Protein AF-0000000074475072 (afdb_homodimer)

Organism: NCBI:txid1188229

Nearest PDB structures (foldseek):
  1nqj-assembly1_A  TM=7.176E-01  e=6.481E-05  Hathewaya histolytica
  2o8o-assembly2_B  TM=7.364E-01  e=5.997E-04  Hathewaya histolytica
  1qxp-assembly1_A  TM=6.041E-01  e=1.186E-02  Rattus norvegicus
  5azy-assembly3_A  TM=5.506E-01  e=3.511E-02  Rattus norvegicus
  8jnr-assembly1_E  TM=4.768E-01  e=1.484E+00  Homo sapiens

Foldseek 3Di:
DPPPPPPPPPPPPPPPPAADEAEDEEPDAKDKDKDWAFAADQPPPAAGWHPAFNYKYFYAAKYQKKKKFKDFPDWKWKWKDWPVGIDIFGDDDPGTTMDMGIDGGGMMGIHIHDNDHPHITMMMMMMHRDD/DDPPPPPPPPPPPPPPPAADEAEDEEPDAKDKDKDWAFAADQPPPAAGWHPAFNYKYFYAAKYQKKKKFKDFPDWKWKWKDWPVGIDIFGDDDPGTTMDMGIDGGGMMGIHIHDNDHPHITMMMMMMHRDD

Secondary structure (DSSP, 8-state):
--------------------EEEE-TTPPPEEEEEE---SEE-SSS-EE-SS-SEEEEE-S-EEEEEEEEE-SS--EEEEEETTEEEEE--BTTBPPEEEEEE-SEEEEEEEEBSSTT---EEEEEEES--/--------------------EEEE-TTPPPEEEEEE---SEE-SSS-EE-SS-SEEEEE-S-EEEEEEEEE-SS--EEEEEETTEEEEE--BTTBPPEEEEEE-SEEEEEEEEBSSTT---EEEEEEES--

Solvent-accessible surface area (backbone atoms only — not comparable to full-atom values): 14231 Å² total; per-residue (Å²): 136,83,79,78,77,78,77,75,75,76,72,74,73,77,74,77,86,65,56,70,68,47,76,45,44,72,86,52,75,70,44,82,46,70,51,66,26,10,25,79,41,73,64,81,84,45,33,10,20,47,95,59,54,68,35,31,37,35,31,75,38,61,25,84,48,37,31,42,38,44,46,51,96,54,81,47,25,39,35,40,42,40,78,40,34,42,37,30,21,32,48,47,94,90,41,62,12,53,53,42,20,64,40,71,51,42,60,30,41,33,33,37,8,12,85,43,71,78,40,60,52,58,37,40,38,40,40,33,63,71,132,135,81,81,74,76,78,76,76,75,75,74,73,73,76,74,78,88,65,54,69,69,47,75,43,44,72,86,54,76,70,43,81,45,72,52,66,27,10,24,79,40,73,63,83,83,46,33,10,21,47,95,58,54,68,34,30,40,36,30,76,38,60,25,82,48,37,30,41,38,45,45,51,97,55,79,47,26,37,36,40,42,39,81,41,34,43,36,28,20,32,49,46,94,92,41,59,12,52,54,42,19,64,41,70,51,41,58,30,41,31,33,37,9,12,83,43,71,79,39,60,50,57,38,41,37,38,40,34,63,72,131

pLDDT: mean 88.77, std 18.72, range [35.22, 98.81]

Sequence (262 aa):
MGKSYYWVALVLALTGCGAPVVAVAPGFTPVMLQGRAGGRVASGLCGYIGRRPNHRLQVSADLDYAKLRVTSPAVVTLWVKGPDGVFCATPIQTRPAQISGYWKAGTYDLFIGSPAPNTLPNYQLLLTTERMGKSYYWVALVLALTGCGAPVVAVAPGFTPVMLQGRAGGRVASGLCGYIGRRPNHRLQVSADLDYAKLRVTSPAVVTLWVKGPDGVFCATPIQTRPAQISGYWKAGTYDLFIGSPAPNTLPNYQLLLTTER

Radius of gyration: 24.2 Å; Cα contacts (8 Å, |Δi|>4): 692; chains: 2; bounding box: 69×102×70 Å

Structure (mmCIF, N/CA/C/O backbone):
data_AF-0000000074475072-model_v1
#
loop_
_entity.id
_entity.type
_entity.pdbx_description
1 polymer Lipoprotein
#
loop_
_atom_site.group_PDB
_atom_site.id
_atom_site.type_symbol
_atom_site.label_atom_id
_atom_site.label_alt_id
_atom_site.label_comp_id
_atom_site.label_asym_id
_atom_site.label_entity_id
_atom_site.label_seq_id
_atom_site.pdbx_PDB_ins_code
_atom_site.Cartn_x
_atom_site.Cartn_y
_atom_site.Cartn_z
_atom_site.occupancy
_atom_site.B_iso_or_equiv
_atom_site.auth_seq_id
_atom_site.auth_comp_id
_atom_site.auth_asym_id
_atom_site.auth_atom_id
_atom_site.pdbx_PDB_model_num
ATOM 1 N N . MET A 1 1 ? 37.156 -55.125 -29.688 1 35.22 1 MET A N 1
ATOM 2 C CA . MET A 1 1 ? 36.781 -53.719 -29.875 1 35.22 1 MET A CA 1
ATOM 3 C C . MET A 1 1 ? 35.781 -53.25 -28.812 1 35.22 1 MET A C 1
ATOM 5 O O . MET A 1 1 ? 34.625 -53.719 -28.812 1 35.22 1 MET A O 1
ATOM 9 N N . GLY A 1 2 ? 36.25 -53.031 -27.562 1 39.66 2 GLY A N 1
ATOM 10 C CA . GLY A 1 2 ? 35.531 -52.688 -26.344 1 39.66 2 GLY A CA 1
ATOM 11 C C . GLY A 1 2 ? 34.781 -51.375 -26.438 1 39.66 2 GLY A C 1
ATOM 12 O O . GLY A 1 2 ? 35.344 -50.344 -26.781 1 39.66 2 GLY A O 1
ATOM 13 N N . LYS A 1 3 ? 33.469 -51.406 -26.812 1 49.56 3 LYS A N 1
ATOM 14 C CA . LYS A 1 3 ? 32.594 -50.25 -26.906 1 49.56 3 LYS A CA 1
ATOM 15 C C . LYS A 1 3 ? 32.625 -49.438 -25.625 1 49.56 3 LYS A C 1
ATOM 17 O O . LYS A 1 3 ? 32.438 -49.969 -24.531 1 49.56 3 LYS A O 1
ATOM 22 N N . SER A 1 4 ? 33.469 -48.344 -25.562 1 48.84 4 SER A N 1
ATOM 23 C CA . SER A 1 4 ? 33.5 -47.344 -24.531 1 48.84 4 SER A CA 1
ATOM 24 C C . SER A 1 4 ? 32.094 -46.719 -24.328 1 48.84 4 SER A C 1
ATOM 26 O O . SER A 1 4 ? 31.531 -46.188 -25.281 1 48.84 4 SER A O 1
ATOM 28 N N . TYR A 1 5 ? 31.297 -47.344 -23.469 1 46.31 5 TYR A N 1
ATOM 29 C CA . TYR A 1 5 ? 30.031 -46.719 -23.062 1 46.31 5 TYR A CA 1
ATOM 30 C C . TYR A 1 5 ? 30.266 -45.312 -22.516 1 46.31 5 TYR A C 1
ATOM 32 O O . TYR A 1 5 ? 31.078 -45.125 -21.625 1 46.31 5 TYR A O 1
ATOM 40 N N . TYR A 1 6 ? 30.156 -44.281 -23.438 1 46.59 6 TYR A N 1
ATOM 41 C CA . TYR A 1 6 ? 30.062 -42.875 -23.016 1 46.59 6 TYR A CA 1
ATOM 42 C C . TYR A 1 6 ? 28.984 -42.719 -21.938 1 46.59 6 TYR A C 1
ATOM 44 O O . TYR A 1 6 ? 27.828 -43.062 -22.156 1 46.59 6 TYR A O 1
ATOM 52 N N . 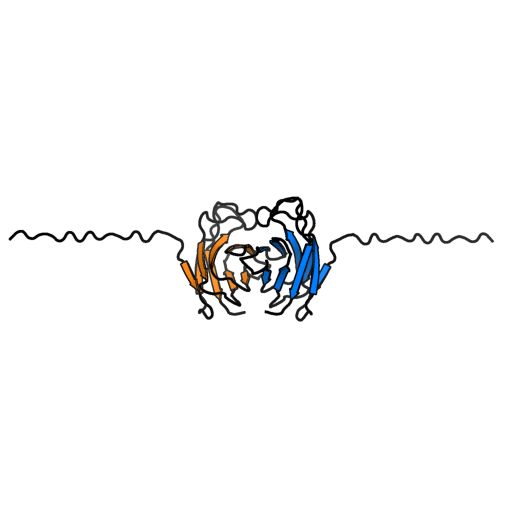TRP A 1 7 ? 29.375 -42.844 -20.641 1 46.78 7 TRP A N 1
ATOM 53 C CA . TRP A 1 7 ? 28.562 -42.469 -19.5 1 46.78 7 TRP A CA 1
ATOM 54 C C . TRP A 1 7 ? 28.078 -41.031 -19.641 1 46.78 7 TRP A C 1
ATOM 56 O O . TRP A 1 7 ? 28.875 -40.094 -19.641 1 46.78 7 TRP A O 1
ATOM 66 N N . VAL A 1 8 ? 27.156 -40.719 -20.547 1 41.97 8 VAL A N 1
ATOM 67 C CA . VAL A 1 8 ? 26.5 -39.406 -20.516 1 41.97 8 VAL A CA 1
ATOM 68 C C . VAL A 1 8 ? 25.906 -39.188 -19.125 1 41.97 8 VAL A C 1
ATOM 70 O O . VAL A 1 8 ? 25.031 -39.938 -18.672 1 41.97 8 VAL A O 1
ATOM 73 N N . ALA A 1 9 ? 26.703 -38.594 -18.141 1 44.19 9 ALA A N 1
ATOM 74 C CA . ALA A 1 9 ? 26.172 -38.094 -16.875 1 44.19 9 ALA A CA 1
ATOM 75 C C . ALA A 1 9 ? 25.062 -37.094 -17.094 1 44.19 9 ALA A C 1
ATOM 77 O O . ALA A 1 9 ? 25.297 -36.031 -17.703 1 44.19 9 ALA A O 1
ATOM 78 N N . LEU A 1 10 ? 23.812 -37.531 -17.297 1 43.12 10 LEU A N 1
ATOM 79 C CA . LEU A 1 10 ? 22.688 -36.625 -17.266 1 43.12 10 LEU A CA 1
ATOM 80 C C . LEU A 1 10 ? 22.734 -35.75 -16.016 1 43.12 10 LEU A C 1
ATOM 82 O O . LEU A 1 10 ? 22.625 -36.25 -14.898 1 43.12 10 LEU A O 1
ATOM 86 N N . VAL A 1 11 ? 23.562 -34.719 -15.992 1 40.78 11 VAL A N 1
ATOM 87 C CA . VAL A 1 11 ? 23.422 -33.781 -14.891 1 40.78 11 VAL A CA 1
ATOM 88 C C . VAL A 1 11 ? 21.969 -33.312 -14.797 1 40.78 11 VAL A C 1
ATOM 90 O O . VAL A 1 11 ? 21.422 -32.75 -15.75 1 40.78 11 VAL A O 1
ATOM 93 N N . LEU A 1 12 ? 21.109 -34.031 -14.102 1 40.94 12 LEU A N 1
ATOM 94 C CA . LEU A 1 12 ? 19.828 -33.438 -13.695 1 40.94 12 LEU A CA 1
ATOM 95 C C . LEU A 1 12 ? 20.047 -32.062 -13.102 1 40.94 12 LEU A C 1
ATOM 97 O O . LEU A 1 12 ? 20.703 -31.922 -12.07 1 40.94 12 LEU A O 1
ATOM 101 N N . ALA A 1 13 ? 20.125 -31.016 -13.93 1 41.66 13 ALA A N 1
ATOM 102 C CA . ALA A 1 13 ? 19.984 -29.656 -13.398 1 41.66 13 ALA A CA 1
ATOM 103 C C . ALA A 1 13 ? 18.797 -29.578 -12.43 1 41.66 13 ALA A C 1
ATOM 105 O O . ALA A 1 13 ? 17.672 -29.938 -12.781 1 41.66 13 ALA A O 1
ATOM 106 N N . LEU A 1 14 ? 18.984 -29.703 -11.148 1 40.06 14 LEU A N 1
ATOM 107 C CA . LEU A 1 14 ? 18.016 -29.297 -10.141 1 40.06 14 LEU A CA 1
ATOM 108 C C . LEU A 1 14 ? 17.391 -27.953 -10.508 1 40.06 14 LEU A C 1
ATOM 110 O O . LEU A 1 14 ? 18.094 -26.969 -10.688 1 40.06 14 LEU A O 1
ATOM 114 N N . THR A 1 15 ? 16.328 -27.875 -11.391 1 44.59 15 THR A N 1
ATOM 115 C CA . THR A 1 15 ? 15.398 -26.75 -11.445 1 44.59 15 THR A CA 1
ATOM 116 C C . THR A 1 15 ? 15.102 -26.234 -10.047 1 44.59 15 THR A C 1
ATOM 118 O O . THR A 1 15 ? 14.664 -26.984 -9.18 1 44.59 15 THR A O 1
ATOM 121 N N . GLY A 1 16 ? 15.984 -25.609 -9.336 1 42.03 16 GLY A N 1
ATOM 122 C CA . GLY A 1 16 ? 15.641 -25.016 -8.047 1 42.03 16 GLY A CA 1
ATOM 123 C C . GLY A 1 16 ? 14.18 -24.625 -7.953 1 42.03 16 GLY A C 1
ATOM 124 O O . GLY A 1 16 ? 13.586 -24.156 -8.93 1 42.03 16 GLY A O 1
ATOM 125 N N . CYS A 1 17 ? 13.242 -25.234 -7.043 1 46.03 17 CYS A N 1
ATOM 126 C CA . CYS A 1 17 ? 11.852 -25.234 -6.602 1 46.03 17 CYS A CA 1
ATOM 127 C C . CYS A 1 17 ? 11.367 -23.828 -6.336 1 46.03 17 CYS A C 1
ATOM 129 O O . CYS A 1 17 ? 11.031 -23.484 -5.199 1 46.03 17 CYS A O 1
ATOM 131 N N . GLY A 1 18 ? 12.016 -22.703 -6.711 1 52.62 18 GLY A N 1
ATOM 132 C CA . GLY A 1 18 ? 11.492 -21.406 -6.301 1 52.62 18 GLY A CA 1
ATOM 133 C C . GLY A 1 18 ? 10.102 -21.141 -6.832 1 52.62 18 GLY A C 1
ATOM 134 O O . GLY A 1 18 ? 9.609 -21.844 -7.711 1 52.62 18 GLY A O 1
ATOM 135 N N . ALA A 1 19 ? 9.211 -20.297 -6.07 1 61.16 19 ALA A N 1
ATOM 136 C CA . ALA A 1 19 ? 7.871 -19.906 -6.492 1 61.16 19 ALA A CA 1
ATOM 137 C C . ALA A 1 19 ? 7.863 -19.469 -7.953 1 61.16 19 ALA A C 1
ATOM 139 O O . ALA A 1 19 ? 8.812 -18.828 -8.422 1 61.16 19 ALA A O 1
ATOM 140 N N . PRO A 1 20 ? 7.012 -20.094 -8.867 1 69.75 20 PRO A N 1
ATOM 141 C CA . PRO A 1 20 ? 6.895 -19.609 -10.242 1 69.75 20 PRO A CA 1
ATOM 142 C C . PRO A 1 20 ? 6.902 -18.078 -10.32 1 69.75 20 PRO A C 1
ATOM 144 O O . PRO A 1 20 ? 6.223 -17.406 -9.531 1 69.75 20 PRO A O 1
ATOM 147 N N . VAL A 1 21 ? 7.789 -17.547 -11.023 1 85.88 21 VAL A N 1
ATOM 148 C CA . VAL A 1 21 ? 7.926 -16.109 -11.234 1 85.88 21 VAL A CA 1
ATOM 149 C C . VAL A 1 21 ? 7.023 -15.672 -12.391 1 85.88 21 VAL A C 1
ATOM 151 O O . VAL A 1 21 ? 7.02 -16.297 -13.453 1 85.88 21 VAL A O 1
ATOM 154 N N . VAL A 1 22 ? 6.156 -14.789 -12.094 1 94.5 22 VAL A N 1
ATOM 155 C CA . VAL A 1 22 ? 5.352 -14.156 -13.133 1 94.5 22 VAL A CA 1
ATOM 156 C C . VAL A 1 22 ? 5.992 -12.828 -13.547 1 94.5 22 VAL A C 1
ATOM 158 O O . VAL A 1 22 ? 6.172 -11.938 -12.719 1 94.5 22 VAL A O 1
ATOM 161 N N . ALA A 1 23 ? 6.367 -12.758 -14.773 1 96.06 23 ALA A N 1
ATOM 162 C CA . ALA A 1 23 ? 6.953 -11.523 -15.289 1 96.06 23 ALA A CA 1
ATOM 163 C C . ALA A 1 23 ? 5.895 -10.656 -15.969 1 96.06 23 ALA A C 1
ATOM 165 O O . ALA A 1 23 ? 5.07 -11.164 -16.734 1 96.06 23 ALA A O 1
ATOM 166 N N . VAL A 1 24 ? 5.934 -9.375 -15.609 1 96.94 24 VAL A N 1
ATOM 167 C CA . VAL A 1 24 ? 4.996 -8.469 -16.266 1 96.94 24 VAL A CA 1
ATOM 168 C C . VAL A 1 24 ? 5.727 -7.211 -16.719 1 96.94 24 VAL A C 1
ATOM 170 O O . VAL A 1 24 ? 6.734 -6.816 -16.141 1 96.94 24 VAL A O 1
ATOM 173 N N . ALA A 1 25 ? 5.246 -6.633 -17.812 1 96.88 25 ALA A N 1
ATOM 174 C CA . ALA A 1 25 ? 5.699 -5.375 -18.391 1 96.88 25 ALA A CA 1
ATOM 175 C C . ALA A 1 25 ? 4.516 -4.473 -18.734 1 96.88 25 ALA A C 1
ATOM 177 O O . ALA A 1 25 ? 3.367 -4.914 -18.734 1 96.88 25 ALA A O 1
ATOM 178 N N . PRO A 1 26 ? 4.793 -3.166 -18.891 1 96.19 26 PRO A N 1
ATOM 179 C CA . PRO A 1 26 ? 3.676 -2.301 -19.281 1 96.19 26 PRO A CA 1
ATOM 180 C C . PRO A 1 26 ? 2.873 -2.863 -20.453 1 96.19 26 PRO A C 1
ATOM 182 O 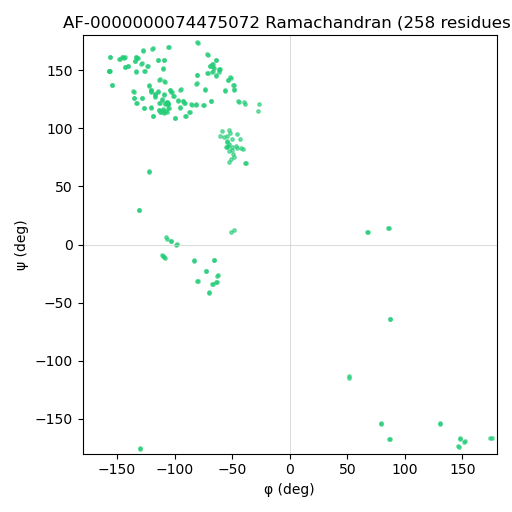O . PRO A 1 26 ? 3.451 -3.355 -21.422 1 96.19 26 PRO A O 1
ATOM 185 N N . GLY A 1 27 ? 1.548 -2.842 -20.281 1 94.75 27 GLY A N 1
ATOM 186 C CA . GLY A 1 27 ? 0.674 -3.318 -21.344 1 94.75 27 GLY A CA 1
ATOM 187 C C . GLY A 1 27 ? 0.444 -4.816 -21.297 1 94.75 27 GLY A C 1
ATOM 188 O O . GLY A 1 27 ? -0.097 -5.398 -22.25 1 94.75 27 GLY A O 1
ATOM 189 N N . PHE A 1 28 ? 0.781 -5.449 -20.234 1 96.88 28 PHE A N 1
ATOM 190 C CA . PHE A 1 28 ? 0.599 -6.895 -20.141 1 96.88 28 PHE A CA 1
ATOM 191 C C . PHE A 1 28 ? -0.882 -7.254 -20.109 1 96.88 28 PHE A C 1
ATOM 193 O O . PHE A 1 28 ? -1.721 -6.426 -19.766 1 96.88 28 PHE A O 1
ATOM 200 N N . THR A 1 29 ? -1.148 -8.484 -20.547 1 96.62 29 THR A N 1
ATOM 201 C CA . THR A 1 29 ? -2.494 -9.031 -20.422 1 96.62 29 THR A CA 1
ATOM 202 C C . THR A 1 29 ? -2.742 -9.555 -19.016 1 96.62 29 THR A C 1
ATOM 204 O O . THR A 1 29 ? -1.819 -10.031 -18.344 1 96.62 29 THR A O 1
ATOM 207 N N . PRO A 1 30 ? -3.982 -9.422 -18.562 1 98 30 PRO A N 1
ATOM 208 C CA . PRO A 1 30 ? -4.289 -9.867 -17.203 1 98 30 PRO A CA 1
ATOM 209 C C . PRO A 1 30 ? -3.826 -11.305 -16.938 1 98 30 PRO A C 1
ATOM 211 O O . PRO A 1 30 ? -3.926 -12.156 -17.812 1 98 30 PRO A O 1
ATOM 214 N N . VAL A 1 31 ? -3.375 -11.516 -15.719 1 97.06 31 VAL A N 1
ATOM 215 C CA . VAL A 1 31 ? -2.875 -12.82 -15.281 1 97.06 31 VAL A CA 1
ATOM 216 C C . VAL A 1 31 ? -3.703 -13.32 -14.102 1 97.06 31 VAL A C 1
ATOM 218 O O . VAL A 1 31 ? -4 -12.562 -13.18 1 97.06 31 VAL A O 1
ATOM 221 N N . MET A 1 32 ? -4.129 -14.562 -14.125 1 97.94 32 MET A N 1
ATOM 222 C CA . MET A 1 32 ? -4.828 -15.203 -13.016 1 97.94 32 MET A CA 1
ATOM 223 C C . MET A 1 32 ? -3.955 -16.266 -12.367 1 97.94 32 MET A C 1
ATOM 225 O O . MET A 1 32 ? -3.559 -17.234 -13.023 1 97.94 32 MET A O 1
ATOM 229 N N . LEU A 1 33 ? -3.621 -16.031 -11.109 1 97.25 33 LEU A N 1
ATOM 230 C CA . LEU A 1 33 ? -2.859 -17 -10.32 1 97.25 33 LEU A CA 1
ATOM 231 C C . LEU A 1 33 ? -3.736 -17.641 -9.258 1 97.25 33 LEU A C 1
ATOM 233 O O . LEU A 1 33 ? -4.816 -17.141 -8.945 1 97.25 33 LEU A O 1
ATOM 237 N N . GLN A 1 34 ? -3.365 -18.797 -8.766 1 97.19 34 GLN A N 1
ATOM 238 C CA . GLN A 1 34 ? -4.125 -19.5 -7.734 1 97.19 34 GLN A CA 1
ATOM 239 C C . GLN A 1 34 ? -3.199 -20.203 -6.758 1 97.19 34 GLN A C 1
ATOM 241 O O . GLN A 1 34 ? -2.016 -20.406 -7.047 1 97.19 34 GLN A O 1
ATOM 246 N N . GLY A 1 35 ? -3.719 -20.516 -5.645 1 97.06 35 GLY A N 1
ATOM 247 C CA . GLY A 1 35 ? -2.953 -21.234 -4.637 1 97.06 35 GLY A CA 1
ATOM 248 C C . GLY A 1 35 ? -3.693 -21.391 -3.322 1 97.06 35 GLY A C 1
ATOM 249 O O . GLY A 1 35 ? -4.926 -21.312 -3.285 1 97.06 35 GLY A O 1
ATOM 250 N N . ARG A 1 36 ? -2.955 -21.781 -2.309 1 97.62 36 ARG A N 1
ATOM 251 C CA . ARG A 1 36 ? -3.473 -21.875 -0.947 1 97.62 36 ARG A CA 1
ATOM 252 C C . ARG A 1 36 ? -2.896 -20.781 -0.058 1 97.62 36 ARG A C 1
ATOM 254 O O . ARG A 1 36 ? -1.692 -20.516 -0.088 1 97.62 36 ARG A O 1
ATOM 261 N N . ALA A 1 37 ? -3.811 -20.078 0.644 1 98.12 37 ALA A N 1
ATOM 262 C CA . ALA A 1 37 ? -3.414 -18.984 1.532 1 98.12 37 ALA A CA 1
ATOM 263 C C . ALA A 1 37 ? -2.916 -19.531 2.871 1 98.12 37 ALA A C 1
ATOM 265 O O . ALA A 1 37 ? -2.959 -20.734 3.115 1 98.12 37 ALA A O 1
ATOM 266 N N . GLY A 1 38 ? -2.42 -18.594 3.695 1 97.81 38 GLY A N 1
ATOM 267 C CA . GLY A 1 38 ? -2.145 -18.922 5.086 1 97.81 38 GLY A CA 1
ATOM 268 C C . GLY A 1 38 ? -0.767 -19.516 5.293 1 97.81 38 GLY A C 1
ATOM 269 O O . GLY A 1 38 ? 0.08 -19.469 4.398 1 97.81 38 GLY A O 1
ATOM 270 N N . GLY A 1 39 ? -0.547 -20.078 6.484 1 97.12 39 GLY A N 1
ATOM 271 C CA . GLY A 1 39 ? 0.697 -20.656 6.969 1 97.12 39 GLY A CA 1
ATOM 272 C C . GLY A 1 39 ? 0.884 -20.5 8.469 1 97.12 39 GLY A C 1
ATOM 273 O O . GLY A 1 39 ? -0.053 -20.141 9.18 1 97.12 39 GLY A O 1
ATOM 274 N N . ARG A 1 40 ? 2.086 -20.75 8.945 1 96.19 40 ARG A N 1
ATOM 275 C CA . ARG A 1 40 ? 2.301 -20.797 10.391 1 96.19 40 ARG A CA 1
ATOM 276 C C . ARG A 1 40 ? 3.098 -19.594 10.875 1 96.19 40 ARG A C 1
ATOM 278 O O . ARG A 1 40 ? 3.246 -19.391 12.078 1 96.19 40 ARG A O 1
ATOM 285 N N . VAL A 1 41 ? 3.621 -18.875 9.938 1 97.12 41 VAL A N 1
ATOM 286 C CA . VAL A 1 41 ? 4.414 -17.703 10.297 1 97.12 41 VAL A CA 1
ATOM 287 C C . VAL A 1 41 ? 3.492 -16.531 10.602 1 97.12 41 VAL A C 1
ATOM 289 O O . VAL A 1 41 ? 2.697 -16.109 9.75 1 97.12 41 VAL A O 1
ATOM 292 N N . ALA A 1 42 ? 3.568 -16 11.781 1 96.31 42 ALA A N 1
ATOM 293 C CA . ALA A 1 42 ? 2.842 -14.773 12.109 1 96.31 42 ALA A CA 1
ATOM 294 C C . ALA A 1 42 ? 3.512 -13.555 11.484 1 96.31 42 ALA A C 1
ATOM 296 O O . ALA A 1 42 ? 4.672 -13.258 11.773 1 96.31 42 ALA A O 1
ATOM 297 N N . SER A 1 43 ? 2.764 -12.828 10.625 1 93.81 43 SER A N 1
ATOM 298 C CA . SER A 1 43 ? 3.34 -11.672 9.953 1 93.81 43 SER A CA 1
ATOM 299 C C . SER A 1 43 ? 3.293 -10.438 10.836 1 93.81 43 SER A C 1
ATOM 301 O O . SER A 1 43 ? 3.977 -9.445 10.57 1 93.81 43 SER A O 1
ATOM 303 N N . GLY A 1 44 ? 2.455 -10.547 11.992 1 87.25 44 GLY A N 1
ATOM 304 C CA . GLY A 1 44 ? 2.191 -9.383 12.812 1 87.25 44 GLY A CA 1
ATOM 305 C C . GLY A 1 44 ? 1.009 -8.562 12.328 1 87.25 44 GLY A C 1
ATOM 306 O O . GLY A 1 44 ? 0.006 -8.43 13.031 1 87.25 44 GLY A O 1
ATOM 307 N N . LEU A 1 45 ? 1.082 -7.984 11.148 1 87.06 45 LEU A N 1
ATOM 308 C CA . LEU A 1 45 ? 0.061 -7.039 10.711 1 87.06 45 LEU A CA 1
ATOM 309 C C . LEU A 1 45 ? -0.77 -7.625 9.578 1 87.06 45 LEU A C 1
ATOM 311 O O . LEU A 1 45 ? -1.838 -7.098 9.25 1 87.06 45 LEU A O 1
ATOM 315 N N . CYS A 1 46 ? -0.376 -8.758 9.023 1 96.88 46 CYS A N 1
ATOM 316 C CA . CYS A 1 46 ? -1.059 -9.25 7.828 1 96.88 46 CYS A CA 1
ATOM 317 C C . CYS A 1 46 ? -1.442 -10.711 7.984 1 96.88 46 CYS A C 1
ATOM 319 O O . CYS A 1 46 ? -1.427 -11.469 7.012 1 96.88 46 CYS A O 1
ATOM 321 N N . GLY A 1 47 ? -1.706 -11.172 9.258 1 97.31 47 GLY A N 1
ATOM 322 C CA . GLY A 1 47 ? -2.162 -12.531 9.531 1 97.31 47 GLY A CA 1
ATOM 323 C C . GLY A 1 47 ? -1.043 -13.555 9.5 1 97.31 47 GLY A C 1
ATOM 324 O O . GLY A 1 47 ? 0.091 -13.25 9.875 1 97.31 47 GLY A O 1
ATOM 325 N N . TYR A 1 48 ? -1.435 -14.82 9.195 1 98.44 48 TYR A N 1
ATOM 326 C CA . TYR A 1 48 ? -0.506 -15.945 9.125 1 98.44 48 TYR A CA 1
ATOM 327 C C . TYR A 1 48 ? -0.168 -16.281 7.68 1 98.44 48 TYR A C 1
ATOM 329 O O . TYR A 1 48 ? -1.062 -16.438 6.844 1 98.44 48 TYR A O 1
ATOM 337 N N . ILE A 1 49 ? 1.125 -16.359 7.391 1 97.88 49 ILE A N 1
ATOM 338 C CA . ILE A 1 49 ? 1.609 -16.547 6.031 1 97.88 49 ILE A CA 1
ATOM 339 C C . ILE A 1 49 ? 2.568 -17.734 5.98 1 97.88 49 ILE A C 1
ATOM 341 O O . ILE A 1 49 ? 2.951 -18.266 7.023 1 97.88 49 ILE A O 1
ATOM 345 N N . GLY A 1 50 ? 2.836 -18.141 4.781 1 95.81 50 GLY A N 1
ATOM 346 C CA . GLY A 1 50 ? 3.867 -19.141 4.605 1 95.81 50 GLY A CA 1
ATOM 347 C C . GLY A 1 50 ? 5.27 -18.609 4.852 1 95.81 50 GLY A C 1
ATOM 348 O O . GLY A 1 50 ? 5.484 -17.406 4.871 1 95.81 50 GLY A O 1
ATOM 349 N N . ARG A 1 51 ? 6.234 -19.531 5.047 1 95.25 51 ARG A N 1
ATOM 350 C CA . ARG A 1 51 ? 7.637 -19.156 5.184 1 95.25 51 ARG A CA 1
ATOM 351 C C . ARG A 1 51 ? 8.188 -18.594 3.877 1 95.25 51 ARG A C 1
ATOM 353 O O . ARG A 1 51 ? 9.07 -17.734 3.889 1 95.25 51 ARG A O 1
ATOM 360 N N . ARG A 1 52 ? 7.676 -19.156 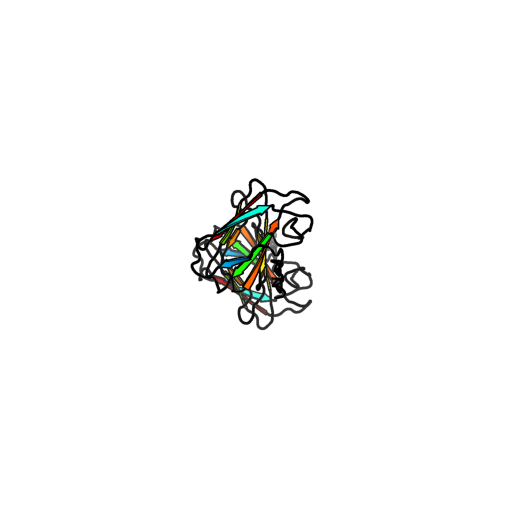2.803 1 95.75 52 ARG A N 1
ATOM 361 C CA . ARG A 1 52 ? 8.023 -18.688 1.466 1 95.75 52 ARG A CA 1
ATOM 362 C C . ARG A 1 52 ? 6.84 -17.984 0.814 1 95.75 52 ARG A C 1
ATOM 364 O O . ARG A 1 52 ? 5.684 -18.266 1.126 1 95.75 52 ARG A O 1
ATOM 371 N N . PRO A 1 53 ? 7.137 -17.016 -0.081 1 97.44 53 PRO A N 1
ATOM 372 C CA . PRO A 1 53 ? 6.027 -16.359 -0.772 1 97.44 53 PRO A CA 1
ATOM 373 C C . PRO A 1 53 ? 5.188 -17.328 -1.599 1 97.44 53 PRO A C 1
ATOM 375 O O . PRO A 1 53 ? 5.711 -18.328 -2.109 1 97.44 53 PRO A O 1
ATOM 378 N N . ASN A 1 54 ? 3.891 -16.938 -1.719 1 97.44 54 ASN A N 1
ATOM 379 C CA . ASN A 1 54 ? 3.031 -17.734 -2.6 1 97.44 54 ASN A CA 1
ATOM 380 C C . ASN A 1 54 ? 3.41 -17.547 -4.066 1 97.44 54 ASN A C 1
ATOM 382 O O . ASN A 1 54 ? 3.342 -18.484 -4.855 1 97.44 54 ASN A O 1
ATOM 386 N N . HIS A 1 55 ? 3.711 -16.297 -4.453 1 97.75 55 HIS A N 1
ATOM 387 C CA . HIS A 1 55 ? 4.137 -15.953 -5.805 1 97.75 55 HIS A CA 1
ATOM 388 C C . HIS A 1 55 ? 5.242 -14.898 -5.777 1 97.75 55 HIS A C 1
ATOM 390 O O . HIS A 1 55 ? 5.387 -14.164 -4.793 1 97.75 55 HIS A O 1
ATOM 396 N N . ARG A 1 56 ? 6.012 -14.922 -6.781 1 97.38 56 ARG A N 1
ATOM 397 C CA . ARG A 1 56 ? 6.965 -13.852 -7.047 1 97.38 56 ARG A CA 1
ATOM 398 C C . ARG A 1 56 ? 6.648 -13.148 -8.359 1 97.38 56 ARG A C 1
ATOM 400 O O . ARG A 1 56 ? 6.402 -13.805 -9.375 1 97.38 56 ARG A O 1
ATOM 407 N N . LEU A 1 57 ? 6.547 -11.859 -8.281 1 97.81 57 LEU A N 1
ATOM 408 C CA . LEU A 1 57 ? 6.254 -11.023 -9.438 1 97.81 57 LEU A CA 1
ATOM 409 C C . LEU A 1 57 ? 7.484 -10.227 -9.859 1 97.81 57 LEU A C 1
ATOM 411 O O . LEU A 1 57 ? 8.094 -9.531 -9.047 1 97.81 57 LEU A O 1
ATOM 415 N N . GLN A 1 58 ? 7.91 -10.414 -11.078 1 98.06 58 GLN A N 1
ATOM 416 C CA . GLN A 1 58 ? 8.977 -9.602 -11.648 1 98.06 58 GLN A CA 1
ATOM 417 C C . GLN A 1 58 ? 8.406 -8.5 -12.547 1 98.06 58 GLN A C 1
ATOM 419 O O . GLN A 1 58 ? 7.84 -8.789 -13.602 1 98.06 58 GLN A O 1
ATOM 424 N N . VAL A 1 59 ? 8.469 -7.305 -12.117 1 97.94 59 VAL A N 1
ATOM 425 C CA . VAL A 1 59 ? 8.062 -6.145 -12.906 1 97.94 59 VAL A CA 1
ATOM 426 C C . VAL A 1 59 ? 9.266 -5.613 -13.695 1 97.94 59 VAL A C 1
ATOM 428 O O . VAL A 1 59 ? 10.188 -5.035 -13.117 1 97.94 59 VAL A O 1
ATOM 431 N N . SER A 1 60 ? 9.227 -5.766 -14.984 1 97.44 60 SER A N 1
ATOM 432 C CA . SER A 1 60 ? 10.406 -5.543 -15.812 1 97.44 60 SER A CA 1
ATOM 433 C C . SER A 1 60 ? 10.625 -4.059 -16.078 1 97.44 60 SER A C 1
ATOM 435 O O . SER A 1 60 ? 11.75 -3.631 -16.359 1 97.44 60 SER A O 1
ATOM 437 N N . ALA A 1 61 ? 9.609 -3.309 -16.141 1 97.56 61 ALA A N 1
ATOM 438 C CA . ALA A 1 61 ? 9.594 -1.855 -16.281 1 97.56 61 ALA A CA 1
ATOM 439 C C . ALA A 1 61 ? 8.461 -1.239 -15.461 1 97.56 61 ALA A C 1
ATOM 441 O O . ALA A 1 61 ? 7.449 -1.895 -15.195 1 97.56 61 ALA A O 1
ATOM 442 N N . ASP A 1 62 ? 8.719 -0.006 -15.078 1 96.12 62 ASP A N 1
ATOM 443 C CA . ASP A 1 62 ? 7.723 0.658 -14.25 1 96.12 62 ASP A CA 1
ATOM 444 C C . ASP A 1 62 ? 6.324 0.507 -14.844 1 96.12 62 ASP A C 1
ATOM 446 O O . ASP A 1 62 ? 6.145 0.628 -16.062 1 96.12 62 ASP A O 1
ATOM 450 N N . LEU A 1 63 ? 5.359 0.227 -13.992 1 96.5 63 LEU A N 1
ATOM 451 C CA . LEU A 1 63 ? 3.949 0.23 -14.367 1 96.5 63 LEU A CA 1
ATOM 452 C C . LEU A 1 63 ? 3.244 1.464 -13.812 1 96.5 63 LEU A C 1
ATOM 454 O O . LEU A 1 63 ? 3.184 1.656 -12.594 1 96.5 63 LEU A O 1
ATOM 458 N N . ASP A 1 64 ? 2.662 2.238 -14.734 1 93.56 64 ASP A N 1
ATOM 459 C CA . ASP A 1 64 ? 1.942 3.418 -14.266 1 93.56 64 ASP A CA 1
ATOM 460 C C . ASP A 1 64 ? 0.748 3.025 -13.398 1 93.56 64 ASP A C 1
ATOM 462 O O . ASP A 1 64 ? 0.342 3.779 -12.516 1 93.56 64 ASP A O 1
ATOM 466 N N . TYR A 1 65 ? 0.259 1.888 -13.797 1 95.38 65 TYR A N 1
ATOM 467 C CA . TYR A 1 65 ? -0.864 1.356 -13.031 1 95.38 65 TYR A CA 1
ATOM 468 C C . TYR A 1 65 ? -0.938 -0.161 -13.156 1 95.38 65 TYR A C 1
ATOM 470 O O . TYR A 1 65 ? -0.769 -0.711 -14.25 1 95.38 65 TYR A O 1
ATOM 478 N N . ALA A 1 66 ? -1.191 -0.779 -12.07 1 97.62 66 ALA A N 1
ATOM 479 C CA . ALA A 1 66 ? -1.59 -2.182 -11.992 1 97.62 66 ALA A CA 1
ATOM 480 C C . ALA A 1 66 ? -2.361 -2.461 -10.703 1 97.62 66 ALA A C 1
ATOM 482 O O . ALA A 1 66 ? -2.344 -1.65 -9.773 1 97.62 66 ALA A O 1
ATOM 483 N N . LYS A 1 67 ? -3.078 -3.533 -10.695 1 98.12 67 LYS A N 1
ATOM 484 C CA . LYS A 1 67 ? -3.891 -3.936 -9.547 1 98.12 67 LYS A CA 1
ATOM 485 C C . LYS A 1 67 ? -3.732 -5.426 -9.258 1 98.12 67 LYS A C 1
ATOM 487 O O . LYS A 1 67 ? -3.719 -6.246 -10.18 1 98.12 67 LYS A O 1
ATOM 492 N N . LEU A 1 68 ? -3.492 -5.766 -8.008 1 98.62 68 LEU A N 1
ATOM 493 C CA . LEU A 1 68 ? -3.635 -7.117 -7.48 1 98.62 68 LEU A CA 1
ATOM 494 C C . LEU A 1 68 ? -4.926 -7.254 -6.676 1 98.62 68 LEU A C 1
ATOM 496 O O . LEU A 1 68 ? -5.227 -6.41 -5.832 1 98.62 68 LEU A O 1
ATOM 500 N N . ARG A 1 69 ? -5.645 -8.258 -6.957 1 98.56 69 ARG A N 1
ATOM 501 C CA . ARG A 1 69 ? -6.879 -8.539 -6.238 1 98.56 69 ARG A CA 1
ATOM 502 C C . ARG A 1 69 ? -6.969 -10.023 -5.875 1 98.56 69 ARG A C 1
ATOM 504 O O . ARG A 1 69 ? -6.848 -10.891 -6.746 1 98.56 69 ARG A O 1
ATOM 511 N N . VAL A 1 70 ? -7.184 -10.305 -4.582 1 98.75 70 VAL A N 1
ATOM 512 C CA . VAL A 1 70 ? -7.25 -11.703 -4.172 1 98.75 70 VAL A CA 1
ATOM 513 C C . VAL A 1 70 ? -8.68 -12.055 -3.756 1 98.75 70 VAL A C 1
ATOM 515 O O . VAL A 1 70 ? -9.281 -11.352 -2.943 1 98.75 70 VAL A O 1
ATOM 518 N N . THR A 1 71 ? -9.211 -13.062 -4.379 1 98.5 71 THR A N 1
ATOM 519 C CA . THR A 1 71 ? -10.531 -13.578 -4.031 1 98.5 71 THR A CA 1
ATOM 520 C C . THR A 1 71 ? -10.422 -14.977 -3.436 1 98.5 71 THR A C 1
ATOM 522 O O . THR A 1 71 ? -9.617 -15.789 -3.885 1 98.5 71 THR A O 1
ATOM 525 N N . SER A 1 72 ? -11.234 -15.211 -2.475 1 98.56 72 SER A N 1
ATOM 526 C CA . SER A 1 72 ? -11.281 -16.484 -1.765 1 98.56 72 SER A CA 1
ATOM 527 C C . SER A 1 72 ? -12.633 -16.703 -1.102 1 98.56 72 SER A C 1
ATOM 529 O O . SER A 1 72 ? -13.328 -15.734 -0.76 1 98.56 72 SER A O 1
ATOM 531 N N . PRO A 1 73 ? -13.094 -18.047 -0.975 1 97.12 73 PRO A N 1
ATOM 532 C CA . PRO A 1 73 ? -14.32 -18.297 -0.222 1 97.12 73 PRO A CA 1
ATOM 533 C C . PRO A 1 73 ? -14.188 -17.969 1.262 1 97.12 73 PRO A C 1
ATOM 535 O O . PRO A 1 73 ? -15.188 -17.906 1.978 1 97.12 73 PRO A O 1
ATOM 538 N N . ALA A 1 74 ? -12.992 -17.766 1.742 1 97.75 74 ALA A N 1
ATOM 539 C CA . ALA A 1 74 ? -12.711 -17.391 3.129 1 97.75 74 ALA A CA 1
ATOM 540 C C . ALA A 1 74 ? -12.016 -16.031 3.209 1 97.75 74 ALA A C 1
ATOM 542 O O . ALA A 1 74 ? -11.641 -15.461 2.184 1 97.75 74 ALA A O 1
ATOM 543 N N . VAL A 1 75 ? -11.945 -15.516 4.457 1 97.38 75 VAL A N 1
ATOM 544 C CA . VAL A 1 75 ? -11.227 -14.266 4.652 1 97.38 75 VAL A CA 1
ATOM 545 C C . VAL A 1 75 ? -9.727 -14.484 4.422 1 97.38 75 VAL A C 1
ATOM 547 O O . VAL A 1 75 ? -9.117 -15.336 5.074 1 97.38 75 VAL A O 1
ATOM 550 N N . VAL A 1 76 ? -9.094 -13.695 3.469 1 98.56 76 VAL A N 1
ATOM 551 C CA . VAL A 1 76 ? -7.656 -13.766 3.242 1 98.56 76 VAL A CA 1
ATOM 552 C C . VAL A 1 76 ? -7.078 -12.352 3.141 1 98.56 76 VAL A C 1
ATOM 554 O O . VAL A 1 76 ? -7.812 -11.398 2.877 1 98.56 76 VAL A O 1
ATOM 557 N N . THR A 1 77 ? -5.766 -12.211 3.383 1 98.56 77 THR A N 1
ATOM 558 C CA . THR A 1 77 ? -5.043 -10.945 3.289 1 98.56 77 THR A CA 1
ATOM 559 C C . THR A 1 77 ? -4.012 -10.992 2.166 1 98.56 77 THR A C 1
ATOM 561 O O . THR A 1 77 ? -3.689 -12.07 1.656 1 98.56 77 THR A O 1
ATOM 564 N N . LEU A 1 78 ? -3.59 -9.875 1.683 1 98.81 78 LEU A N 1
ATOM 565 C CA . LEU A 1 78 ? -2.568 -9.742 0.651 1 98.81 78 LEU A CA 1
ATOM 566 C C . LEU A 1 78 ? -1.37 -8.953 1.173 1 98.81 78 LEU A C 1
ATOM 568 O O . LEU A 1 78 ? -1.489 -7.77 1.485 1 98.81 78 LEU A O 1
ATOM 572 N N . TRP A 1 79 ? -0.283 -9.586 1.346 1 98.62 79 TRP A N 1
ATOM 573 C CA . TRP A 1 79 ? 0.978 -9 1.782 1 98.62 79 TRP A CA 1
ATOM 574 C C . TRP A 1 79 ? 1.975 -8.93 0.63 1 98.62 79 TRP A C 1
ATOM 576 O O . TRP A 1 79 ? 2.406 -9.961 0.112 1 98.62 79 TRP A O 1
ATOM 586 N N . VAL A 1 80 ? 2.332 -7.68 0.225 1 98.62 80 VAL A N 1
ATOM 587 C CA . VAL A 1 80 ? 3.262 -7.465 -0.88 1 98.62 80 VAL A CA 1
ATOM 588 C C . VAL A 1 80 ? 4.551 -6.836 -0.357 1 98.62 80 VAL A C 1
ATOM 590 O O . VAL A 1 80 ? 4.516 -5.801 0.311 1 98.62 80 VAL A O 1
ATOM 593 N N . LYS A 1 81 ? 5.652 -7.457 -0.562 1 97.81 81 LYS A N 1
ATOM 594 C CA . LYS A 1 81 ? 6.98 -6.918 -0.281 1 97.81 81 LYS A CA 1
ATOM 595 C C . LYS A 1 81 ? 7.73 -6.598 -1.571 1 97.81 81 LYS A C 1
ATOM 597 O O . LYS A 1 81 ? 8.016 -7.496 -2.367 1 97.81 81 LYS A O 1
ATO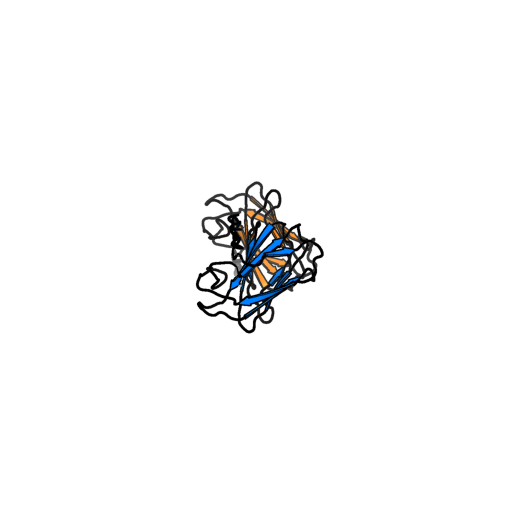M 602 N N . GLY A 1 82 ? 7.949 -5.344 -1.762 1 97.75 82 GLY A N 1
ATOM 603 C CA . GLY A 1 82 ? 8.617 -4.895 -2.973 1 97.75 82 GLY A CA 1
ATOM 604 C C . GLY A 1 82 ? 9.773 -3.955 -2.701 1 97.75 82 GLY A C 1
ATOM 605 O O . GLY A 1 82 ? 10.125 -3.709 -1.546 1 97.75 82 GLY A O 1
ATOM 606 N N . PRO A 1 83 ? 10.359 -3.451 -3.779 1 97.12 83 PRO A N 1
ATOM 607 C CA . PRO A 1 83 ? 11.555 -2.611 -3.643 1 97.12 83 PRO A CA 1
ATOM 608 C C . PRO A 1 83 ? 11.289 -1.329 -2.859 1 97.12 83 PRO A C 1
ATOM 610 O O . PRO A 1 83 ? 12.203 -0.77 -2.252 1 97.12 83 PRO A O 1
ATOM 613 N N . ASP A 1 84 ? 9.969 -0.841 -2.877 1 95.56 84 ASP A N 1
ATOM 614 C CA . ASP A 1 84 ? 9.719 0.466 -2.279 1 95.56 84 ASP A CA 1
ATOM 615 C C . ASP A 1 84 ? 8.969 0.33 -0.955 1 95.56 84 ASP A C 1
ATOM 617 O O . ASP A 1 84 ? 8.477 1.32 -0.408 1 95.56 84 ASP A O 1
ATOM 621 N N . GLY A 1 85 ? 8.781 -0.912 -0.496 1 96.44 85 GLY A N 1
ATOM 622 C CA . GLY A 1 85 ? 8.125 -1.013 0.798 1 96.44 85 GLY A CA 1
ATOM 623 C C . GLY A 1 85 ? 7.34 -2.299 0.971 1 96.44 85 GLY A C 1
ATOM 624 O O . GLY A 1 85 ? 7.559 -3.27 0.245 1 96.44 85 GLY A O 1
ATOM 625 N N . VAL A 1 86 ? 6.535 -2.332 2.068 1 97.62 86 VAL A N 1
ATOM 626 C CA . VAL A 1 86 ? 5.668 -3.451 2.412 1 97.62 86 VAL A CA 1
ATOM 627 C C . VAL A 1 86 ? 4.223 -2.969 2.521 1 97.62 86 VAL A C 1
ATOM 629 O O . VAL A 1 86 ? 3.961 -1.887 3.053 1 97.62 86 VAL A O 1
ATOM 632 N N . PHE A 1 87 ? 3.344 -3.781 1.95 1 97.94 87 PHE A N 1
ATOM 633 C CA . PHE A 1 87 ? 1.937 -3.408 1.876 1 97.94 87 PHE A CA 1
ATOM 634 C C . PHE A 1 87 ? 1.046 -4.562 2.316 1 97.94 87 PHE A C 1
ATOM 636 O O . PHE A 1 87 ? 1.128 -5.664 1.766 1 97.94 87 PHE A O 1
ATOM 643 N N . CYS A 1 88 ? 0.244 -4.332 3.314 1 98.44 88 CYS A N 1
ATOM 644 C CA . CYS A 1 88 ? -0.737 -5.312 3.766 1 98.44 88 CYS A CA 1
ATOM 645 C C . CYS A 1 88 ? -2.156 -4.816 3.52 1 98.44 88 CYS A C 1
ATOM 647 O O . CYS A 1 88 ? -2.568 -3.795 4.074 1 98.44 88 CYS A O 1
ATOM 649 N N . ALA A 1 89 ? -2.848 -5.516 2.668 1 98.44 89 ALA A N 1
ATOM 650 C CA . ALA A 1 89 ? -4.238 -5.203 2.359 1 98.44 89 ALA A CA 1
ATOM 651 C C . ALA A 1 89 ? -5.18 -6.258 2.932 1 98.44 89 ALA A C 1
ATOM 653 O O . ALA A 1 89 ? -4.879 -7.453 2.893 1 98.44 89 ALA A O 1
ATOM 654 N N . THR A 1 90 ? -6.301 -5.805 3.439 1 97.81 90 THR A N 1
ATOM 655 C CA . THR A 1 90 ? -7.363 -6.652 3.971 1 97.81 90 THR A CA 1
ATOM 656 C C . THR A 1 90 ? -8.688 -6.367 3.268 1 97.81 90 THR A C 1
ATOM 658 O O . THR A 1 90 ? -8.859 -5.309 2.662 1 97.81 90 THR A O 1
ATOM 661 N N . PRO A 1 91 ? -9.523 -7.395 3.27 1 97.44 91 PRO A N 1
ATOM 662 C CA . PRO A 1 91 ? -10.844 -7.098 2.695 1 97.44 91 PRO A CA 1
ATOM 663 C C . PRO A 1 91 ? -11.648 -6.109 3.539 1 97.44 91 PRO A C 1
ATOM 665 O O . PRO A 1 91 ? -11.414 -5.996 4.746 1 97.44 91 PRO A O 1
ATOM 668 N N . ILE A 1 92 ? -12.445 -5.359 2.852 1 95.19 92 ILE A N 1
ATOM 669 C CA . ILE A 1 92 ? -13.375 -4.457 3.529 1 95.19 92 ILE A CA 1
ATOM 670 C C . ILE A 1 92 ? -14.789 -4.699 3.021 1 95.19 92 ILE A C 1
ATOM 672 O O . ILE A 1 92 ? -15.094 -4.445 1.853 1 95.19 92 ILE A O 1
ATOM 676 N N . GLN A 1 93 ? -15.664 -5.137 3.979 1 91.88 93 GLN A N 1
ATOM 677 C CA . GLN A 1 93 ? -17.031 -5.488 3.615 1 91.88 93 GLN A CA 1
ATOM 678 C C . GLN A 1 93 ? -17.062 -6.469 2.447 1 91.88 93 GLN A C 1
ATOM 680 O O . GLN A 1 93 ? -16.484 -7.555 2.529 1 91.88 93 GLN A O 1
ATOM 685 N N . THR A 1 94 ? -17.562 -6.117 1.232 1 92.12 94 THR A N 1
ATOM 686 C CA . THR A 1 94 ? -17.688 -7.035 0.107 1 92.12 94 THR A CA 1
ATOM 687 C C . THR A 1 94 ? -16.531 -6.863 -0.87 1 92.12 94 THR A C 1
ATOM 689 O O . THR A 1 94 ? -16.438 -7.59 -1.859 1 92.12 94 THR A O 1
ATOM 692 N N . ARG A 1 95 ? -15.695 -5.969 -0.542 1 94.62 95 ARG A N 1
ATOM 693 C CA . ARG A 1 95 ? -14.562 -5.727 -1.426 1 94.62 95 ARG A CA 1
ATOM 694 C C . ARG A 1 95 ? -13.367 -6.594 -1.041 1 94.62 95 ARG A C 1
ATOM 696 O O . ARG A 1 95 ? -12.891 -6.531 0.092 1 94.62 95 ARG A O 1
ATOM 703 N N . PRO A 1 96 ? -12.852 -7.438 -1.955 1 97.81 96 PRO A N 1
ATOM 704 C CA . PRO A 1 96 ? -11.695 -8.281 -1.654 1 97.81 96 PRO A CA 1
ATOM 705 C C . PRO A 1 96 ? -10.43 -7.473 -1.381 1 97.81 96 PRO A C 1
ATOM 707 O O . PRO A 1 96 ? -10.344 -6.301 -1.764 1 97.81 96 PRO A O 1
ATOM 710 N N . ALA A 1 97 ? -9.445 -8.148 -0.651 1 98.31 97 ALA A N 1
ATOM 711 C CA . ALA A 1 97 ? -8.141 -7.52 -0.487 1 98.31 97 ALA A CA 1
ATOM 712 C C . ALA A 1 97 ? -7.52 -7.191 -1.84 1 98.31 97 ALA A C 1
ATOM 714 O O . ALA A 1 97 ? -7.52 -8.023 -2.75 1 98.31 97 ALA A O 1
ATOM 715 N N . GLN A 1 98 ? -7.02 -5.945 -1.939 1 98.25 98 GLN A N 1
ATOM 716 C CA . GLN A 1 98 ? -6.441 -5.527 -3.211 1 98.25 98 GLN A CA 1
ATOM 717 C C . GLN A 1 98 ? -5.449 -4.383 -3.012 1 98.25 98 GLN A C 1
ATOM 719 O O . GLN A 1 98 ? -5.551 -3.627 -2.045 1 98.25 98 GLN A O 1
ATOM 724 N N . ILE A 1 99 ? -4.453 -4.277 -3.809 1 98.06 99 ILE A N 1
ATOM 725 C CA . ILE A 1 99 ? -3.459 -3.217 -3.902 1 98.06 99 ILE A CA 1
ATOM 726 C C . ILE A 1 99 ? -3.365 -2.721 -5.344 1 98.06 99 ILE A C 1
ATOM 728 O O . ILE A 1 99 ? -3.238 -3.52 -6.273 1 98.06 99 ILE A O 1
ATOM 732 N N . SER A 1 100 ? -3.525 -1.417 -5.527 1 97.25 100 SER A N 1
ATOM 733 C CA . SER A 1 100 ? -3.449 -0.858 -6.875 1 97.25 100 SER A CA 1
ATOM 734 C C . SER A 1 100 ? -2.578 0.394 -6.902 1 97.25 100 SER A C 1
ATOM 736 O O . SER A 1 100 ? -2.291 0.981 -5.859 1 97.25 100 SER A O 1
ATOM 738 N N . GLY A 1 101 ? -2.121 0.772 -8.102 1 96.19 101 GLY A N 1
ATOM 739 C CA . GLY A 1 101 ? -1.352 1.991 -8.289 1 96.19 101 GLY A CA 1
ATOM 740 C C . GLY A 1 101 ? -0.08 1.775 -9.086 1 96.19 101 GLY A C 1
ATOM 741 O O . GLY A 1 101 ? -0.047 0.946 -10 1 96.19 101 GLY A O 1
ATOM 742 N N . TYR A 1 102 ? 0.875 2.656 -8.844 1 94.38 102 TYR A N 1
ATOM 743 C CA . TYR A 1 102 ? 2.18 2.617 -9.5 1 94.38 102 TYR A CA 1
ATOM 744 C C . TYR A 1 102 ? 3.033 1.485 -8.938 1 94.38 102 TYR A C 1
ATOM 746 O O . TYR A 1 102 ? 3.041 1.241 -7.73 1 94.38 102 TYR A O 1
ATOM 754 N N . TRP A 1 103 ? 3.633 0.75 -9.805 1 96.5 103 TRP A N 1
ATOM 755 C CA . TRP A 1 103 ? 4.594 -0.276 -9.414 1 96.5 103 TRP A CA 1
ATOM 756 C C . TRP A 1 103 ? 5.961 -0.01 -10.039 1 96.5 103 TRP A C 1
ATOM 758 O O . TRP A 1 103 ? 6.109 -0.057 -11.258 1 96.5 103 TRP A O 1
ATOM 768 N N . LYS A 1 104 ? 6.938 0.206 -9.227 1 96.25 104 LYS A N 1
ATOM 769 C CA . LYS A 1 104 ? 8.305 0.368 -9.703 1 96.25 104 LYS A CA 1
ATOM 770 C C . LYS A 1 104 ? 8.875 -0.957 -10.203 1 96.25 104 LYS A C 1
ATOM 772 O O . LYS A 1 104 ? 8.562 -2.018 -9.664 1 96.25 104 LYS A O 1
ATOM 777 N N . ALA A 1 105 ? 9.719 -0.854 -11.195 1 97.44 105 ALA A N 1
ATOM 778 C CA . ALA A 1 105 ? 10.422 -2.049 -11.664 1 97.44 105 ALA A CA 1
ATOM 779 C C . ALA A 1 105 ? 11.141 -2.742 -10.508 1 97.44 105 ALA A C 1
ATOM 781 O O . ALA A 1 105 ? 11.727 -2.082 -9.648 1 97.44 105 ALA A O 1
ATOM 782 N N . GLY A 1 106 ? 11.109 -4.023 -10.531 1 97.5 106 GLY A N 1
ATOM 783 C CA . GLY A 1 106 ? 11.75 -4.801 -9.477 1 97.5 106 GLY A CA 1
ATOM 784 C C . GLY A 1 106 ? 11.031 -6.102 -9.18 1 97.5 106 GLY A C 1
ATOM 785 O O . GLY A 1 106 ? 10.141 -6.512 -9.93 1 97.5 106 GLY A O 1
ATOM 786 N N . THR A 1 107 ? 11.453 -6.797 -8.188 1 97.81 107 THR A N 1
ATOM 787 C CA . THR A 1 107 ? 10.898 -8.086 -7.789 1 97.81 107 THR A CA 1
ATOM 788 C C . THR A 1 107 ? 10.016 -7.934 -6.551 1 97.81 107 THR A C 1
ATOM 790 O O . THR A 1 107 ? 10.375 -7.227 -5.609 1 97.81 107 THR A O 1
ATOM 793 N N . TYR A 1 108 ? 8.859 -8.508 -6.586 1 98.12 108 TYR A N 1
ATOM 794 C CA . TYR A 1 108 ? 7.902 -8.453 -5.492 1 98.12 108 TYR A CA 1
ATOM 795 C C . TYR A 1 108 ? 7.574 -9.852 -4.984 1 98.12 108 TYR A C 1
ATOM 797 O O . TYR A 1 108 ? 7.305 -10.758 -5.773 1 98.12 108 TYR A O 1
ATOM 805 N N . ASP A 1 109 ? 7.613 -10.062 -3.633 1 98 109 ASP A N 1
ATOM 806 C CA . ASP A 1 109 ? 7.102 -11.266 -2.984 1 98 109 ASP A CA 1
ATOM 807 C C . ASP A 1 109 ? 5.652 -11.086 -2.541 1 98 109 ASP A C 1
ATOM 809 O O . ASP A 1 109 ? 5.332 -10.125 -1.834 1 98 109 ASP A O 1
ATOM 813 N N . LEU A 1 110 ? 4.816 -11.969 -3.012 1 98.5 110 LEU A N 1
ATOM 814 C CA . LEU A 1 110 ? 3.395 -11.93 -2.689 1 98.5 110 LEU A CA 1
ATOM 815 C C . LEU A 1 110 ? 3.023 -13.039 -1.715 1 98.5 110 LEU A C 1
ATOM 817 O O . LEU A 1 110 ? 3.26 -14.219 -1.991 1 98.5 110 LEU A O 1
ATOM 821 N N . PHE A 1 111 ? 2.479 -12.68 -0.614 1 98.12 111 PHE A N 1
ATOM 822 C CA . PHE A 1 111 ? 1.937 -13.609 0.37 1 98.12 111 PHE A CA 1
ATOM 823 C C . PHE A 1 111 ? 0.426 -13.445 0.492 1 98.12 111 PHE A C 1
ATOM 825 O O . PHE A 1 111 ? -0.082 -12.328 0.529 1 98.12 111 PHE A O 1
ATOM 832 N N . ILE A 1 112 ? -0.251 -14.523 0.443 1 98.75 112 ILE A N 1
ATOM 833 C CA . ILE A 1 112 ? -1.671 -14.539 0.777 1 98.75 112 ILE A CA 1
ATOM 834 C C . ILE A 1 112 ? -1.872 -15.164 2.152 1 98.75 112 ILE A C 1
ATOM 836 O O . ILE A 1 112 ? -1.556 -16.344 2.355 1 98.75 112 ILE A O 1
ATOM 840 N N . GLY A 1 113 ? -2.398 -14.367 3.049 1 98.44 113 GLY A N 1
ATOM 841 C CA . GLY A 1 113 ? -2.461 -14.781 4.441 1 98.44 113 GLY A CA 1
ATOM 842 C C . GLY A 1 113 ? -3.855 -15.18 4.883 1 98.44 113 GLY A C 1
ATOM 843 O O . GLY A 1 113 ? -4.828 -14.984 4.148 1 98.44 113 GLY A O 1
ATOM 844 N N . SER A 1 114 ? -3.922 -15.75 6.047 1 98.19 114 SER A N 1
ATOM 845 C CA . SER A 1 114 ? -5.164 -16.094 6.727 1 98.19 114 SER A CA 1
ATOM 846 C C . SER A 1 114 ? -5.184 -15.555 8.156 1 98.19 114 SER A C 1
ATOM 848 O O . SER A 1 114 ? -4.129 -15.32 8.75 1 98.19 114 SER A O 1
ATOM 850 N N . PRO A 1 115 ? -6.398 -15.359 8.703 1 96.19 115 PRO A N 1
ATOM 851 C CA . PRO A 1 115 ? -6.484 -14.766 10.039 1 96.19 115 PRO A CA 1
ATOM 852 C C . PRO A 1 115 ? -6.051 -15.727 11.141 1 96.19 115 PRO A C 1
ATOM 854 O O . PRO A 1 115 ? -5.707 -15.297 12.242 1 96.19 115 PRO A O 1
ATOM 857 N N . ALA A 1 116 ? -6.09 -17.062 10.906 1 95.44 116 ALA A N 1
ATOM 858 C CA . ALA A 1 116 ? -5.734 -18.047 11.914 1 95.44 116 ALA A CA 1
ATOM 859 C C . ALA A 1 116 ? -4.672 -19.016 11.391 1 95.44 116 ALA A C 1
ATOM 861 O O . ALA A 1 116 ? -4.598 -19.266 10.18 1 95.44 116 ALA A O 1
ATOM 862 N N . PRO A 1 117 ? -3.877 -19.469 12.391 1 94 117 PRO A N 1
ATOM 863 C CA . PRO A 1 117 ? -2.854 -20.422 11.953 1 94 117 PRO A CA 1
ATOM 864 C C . PRO A 1 117 ? -3.449 -21.719 11.406 1 94 117 PRO A C 1
ATOM 866 O O . PRO A 1 117 ? -4.5 -22.156 11.867 1 94 117 PRO A O 1
ATOM 869 N N . ASN A 1 118 ? -2.814 -22.312 10.398 1 87.44 118 ASN A N 1
ATOM 870 C CA . ASN A 1 118 ? -3.123 -23.609 9.82 1 87.44 118 ASN A CA 1
ATOM 871 C C . ASN A 1 118 ? -4.461 -23.594 9.094 1 87.44 118 ASN A C 1
ATOM 873 O O . ASN A 1 118 ? -5.184 -24.594 9.086 1 87.44 118 ASN A O 1
ATOM 877 N N . THR A 1 119 ? -5.066 -22.516 8.859 1 93.5 119 THR A N 1
ATOM 878 C CA . THR A 1 119 ? -6.168 -22.328 7.918 1 93.5 119 THR A CA 1
ATOM 879 C C . THR A 1 119 ? -5.641 -22.031 6.52 1 93.5 119 THR A C 1
ATOM 881 O O . THR A 1 119 ? -5.02 -20.984 6.293 1 93.5 119 THR A O 1
ATOM 884 N N . LEU A 1 120 ? -5.879 -22.953 5.578 1 97.25 120 LEU A N 1
ATOM 885 C CA . LEU A 1 120 ? -5.25 -22.859 4.266 1 97.25 120 LEU A CA 1
ATOM 886 C C . LEU A 1 120 ? -6.297 -22.812 3.158 1 97.25 120 LEU A C 1
ATOM 888 O O . LEU A 1 120 ? -6.34 -23.703 2.299 1 97.25 120 LEU A O 1
ATOM 892 N N . PRO A 1 121 ? -7.164 -21.75 3.113 1 98.38 121 PRO A N 1
ATOM 893 C CA . PRO A 1 121 ? -8.18 -21.688 2.064 1 98.38 121 PRO A CA 1
ATOM 894 C C . PRO A 1 121 ? -7.582 -21.5 0.672 1 98.38 121 PRO A C 1
ATOM 896 O O . PRO A 1 121 ? -6.484 -20.953 0.535 1 98.38 121 PRO A O 1
ATOM 899 N N . ASN A 1 122 ? -8.266 -21.969 -0.381 1 98.5 122 ASN A N 1
ATOM 900 C CA . ASN A 1 122 ? -7.895 -21.688 -1.764 1 98.5 122 ASN A CA 1
ATOM 901 C C . ASN A 1 122 ? -8.133 -20.219 -2.111 1 98.5 122 ASN A C 1
ATOM 903 O O . ASN A 1 122 ? -8.945 -19.547 -1.479 1 98.5 122 ASN A O 1
ATOM 907 N N . TYR A 1 123 ? -7.426 -19.703 -3.027 1 98.62 123 TYR A N 1
ATOM 908 C CA . TYR A 1 123 ? -7.648 -18.344 -3.5 1 98.62 123 TYR A CA 1
ATOM 909 C C . TYR A 1 123 ? -7.375 -18.234 -4.996 1 98.62 123 TYR A C 1
ATOM 911 O O . TYR A 1 123 ? -6.742 -19.125 -5.582 1 98.62 123 TYR A O 1
ATOM 919 N N . GLN A 1 124 ? -7.895 -17.188 -5.602 1 98.75 124 GLN A N 1
ATOM 920 C CA . GLN A 1 124 ? -7.527 -16.672 -6.918 1 98.75 124 GLN A CA 1
ATOM 921 C C . GLN A 1 124 ? -6.953 -15.258 -6.812 1 98.75 124 GLN A C 1
ATOM 923 O O . GLN A 1 124 ? -7.504 -14.406 -6.105 1 98.75 124 GLN A O 1
ATOM 928 N N . LEU A 1 125 ? -5.77 -15.062 -7.445 1 98.5 125 LEU A N 1
ATOM 929 C CA . LEU A 1 125 ? -5.105 -13.766 -7.48 1 98.5 125 LEU A CA 1
ATOM 930 C C . LEU A 1 125 ? -5.098 -13.195 -8.891 1 98.5 125 LEU A C 1
ATOM 932 O O . LEU A 1 125 ? -4.473 -13.766 -9.797 1 98.5 125 LEU A O 1
ATOM 936 N N . LEU A 1 126 ? -5.809 -12.102 -9.023 1 98.69 126 LEU A N 1
ATOM 937 C CA . LEU A 1 126 ? -5.867 -11.43 -10.32 1 98.69 126 LEU A CA 1
ATOM 938 C C . LEU A 1 126 ? -4.859 -10.281 -10.391 1 98.69 126 LEU A C 1
ATOM 940 O O . LEU A 1 126 ? -4.801 -9.453 -9.477 1 98.69 126 LEU A O 1
ATOM 944 N N . LEU A 1 127 ? -3.957 -10.242 -11.336 1 98.31 127 LEU A N 1
ATOM 945 C CA . LEU A 1 127 ? -3.086 -9.133 -11.703 1 98.31 127 LEU A CA 1
ATOM 946 C C . LEU A 1 127 ? -3.549 -8.484 -13.008 1 98.31 127 LEU A C 1
ATOM 948 O O . LEU A 1 127 ? -3.637 -9.148 -14.039 1 98.31 127 LEU A O 1
ATOM 952 N N . THR A 1 128 ? -3.869 -7.211 -12.977 1 98.1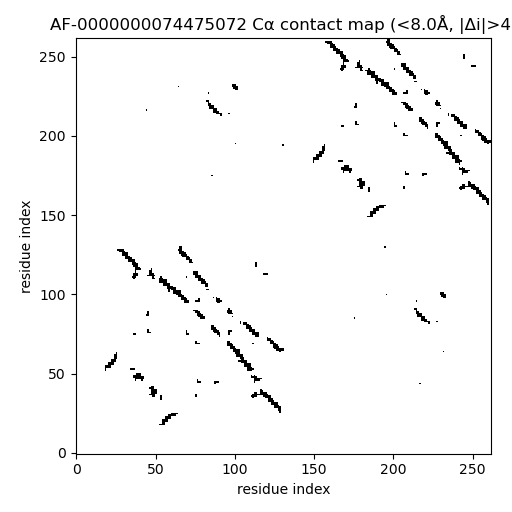9 128 THR A N 1
ATOM 953 C CA . THR A 1 128 ? -4.449 -6.562 -14.148 1 98.19 128 THR A CA 1
ATOM 954 C C . THR A 1 128 ? -4.027 -5.098 -14.219 1 98.19 128 THR A C 1
ATOM 956 O O . THR A 1 128 ? -3.535 -4.539 -13.234 1 98.19 128 THR A O 1
ATOM 959 N N . THR A 1 129 ? -4.113 -4.469 -15.43 1 96 129 THR A N 1
ATOM 960 C CA . THR A 1 129 ? -3.863 -3.043 -15.617 1 96 129 THR A CA 1
ATOM 961 C C . THR A 1 129 ? -5.176 -2.277 -15.766 1 96 129 THR A C 1
ATOM 963 O O . THR A 1 129 ? -5.168 -1.062 -15.969 1 96 129 THR A O 1
ATOM 966 N N . GLU A 1 130 ? -6.188 -3.045 -15.625 1 89.69 130 GLU A N 1
ATOM 967 C CA . GLU A 1 130 ? -7.492 -2.408 -15.766 1 89.69 130 GLU A CA 1
ATOM 968 C C . GLU A 1 130 ? -7.906 -1.711 -14.477 1 89.69 130 GLU A C 1
ATOM 970 O O . GLU A 1 130 ? -7.68 -2.23 -13.383 1 89.69 130 GLU A O 1
ATOM 975 N N . ARG A 1 131 ? -8.484 -0.518 -14.508 1 78.88 131 ARG A N 1
ATOM 976 C CA . ARG A 1 131 ? -8.906 0.271 -13.352 1 78.88 131 ARG A CA 1
ATOM 977 C C . ARG A 1 131 ? -10.297 -0.138 -12.891 1 78.88 131 ARG A C 1
ATOM 979 O O . ARG A 1 131 ? -11.125 -0.565 -13.695 1 78.88 131 ARG A O 1
ATOM 986 N N . MET B 1 1 ? -32.625 48.594 41.188 1 35.56 1 MET B N 1
ATOM 987 C CA . MET B 1 1 ? -32.406 48.219 39.812 1 35.56 1 MET B CA 1
ATOM 988 C C . MET B 1 1 ? -31.078 47.469 39.656 1 35.56 1 MET B C 1
ATOM 990 O O . MET B 1 1 ? -30.016 48.094 39.688 1 35.56 1 MET B O 1
ATOM 994 N N . GLY B 1 2 ? -30.953 46.25 40.281 1 39.03 2 GLY B N 1
ATOM 995 C CA . GLY B 1 2 ? -29.812 45.344 40.344 1 39.03 2 GLY B CA 1
ATOM 996 C C . GLY B 1 2 ? -29.328 44.875 39 1 39.03 2 GLY B C 1
ATOM 997 O O . GLY B 1 2 ? -30.109 44.438 38.156 1 39.03 2 GLY B O 1
ATOM 998 N N . LYS B 1 3 ? -28.281 45.531 38.469 1 50.91 3 LYS B N 1
ATOM 999 C CA . LYS B 1 3 ? -27.625 45.156 37.219 1 50.91 3 LYS B CA 1
ATOM 1000 C C . LYS B 1 3 ? -27.219 43.688 37.219 1 50.91 3 LYS B C 1
ATOM 1002 O O . LYS B 1 3 ? -26.453 43.25 38.062 1 50.91 3 LYS B O 1
ATOM 1007 N N . SER B 1 4 ? -28.156 42.75 36.938 1 47.41 4 SER B N 1
ATOM 1008 C CA . SER B 1 4 ? -27.734 41.344 36.781 1 47.41 4 SER B CA 1
ATOM 1009 C C . SER B 1 4 ? -26.672 41.219 35.688 1 47.41 4 SER B C 1
ATOM 1011 O O . SER B 1 4 ? -26.859 41.656 34.562 1 47.41 4 SER B O 1
ATOM 1013 N N . TYR B 1 5 ? -25.406 41.281 36.125 1 44.69 5 TYR B N 1
ATOM 1014 C CA . TYR B 1 5 ? -24.297 40.938 35.25 1 44.69 5 TYR B CA 1
ATOM 1015 C C . TYR B 1 5 ? -24.516 39.562 34.625 1 44.69 5 TYR B C 1
ATOM 1017 O O . TYR B 1 5 ? -24.844 38.594 35.312 1 44.69 5 TYR B O 1
ATOM 1025 N N . TYR B 1 6 ? -25.031 39.531 33.312 1 45.66 6 TYR B N 1
ATOM 1026 C CA . TYR B 1 6 ? -25.016 38.375 32.469 1 45.66 6 TYR B CA 1
ATOM 1027 C C . TYR B 1 6 ? -23.609 37.75 32.406 1 45.66 6 TYR B C 1
ATOM 1029 O O . TYR B 1 6 ? -22.656 38.438 32 1 45.66 6 TYR B O 1
ATOM 1037 N N . TRP B 1 7 ? -23.25 36.938 33.438 1 45.22 7 TRP B N 1
ATOM 1038 C CA . TRP B 1 7 ? -22.062 36.094 33.312 1 45.22 7 TRP B CA 1
ATOM 1039 C C . TRP B 1 7 ? -22.078 35.281 32.031 1 45.22 7 TRP B C 1
ATOM 1041 O O . TRP B 1 7 ? -22.938 34.438 31.828 1 45.22 7 TRP B O 1
ATOM 1051 N N . VAL B 1 8 ? -21.844 35.906 30.891 1 39.5 8 VAL B N 1
ATOM 1052 C CA . VAL B 1 8 ? -21.547 35.125 29.688 1 39.5 8 VAL B CA 1
ATOM 1053 C C . VAL B 1 8 ? -20.391 34.188 29.969 1 39.5 8 VAL B C 1
ATOM 1055 O O . VAL B 1 8 ? -19.281 34.625 30.266 1 39.5 8 VAL B O 1
ATOM 1058 N N . ALA B 1 9 ? -20.625 32.969 30.578 1 43.22 9 ALA B N 1
ATOM 1059 C CA . ALA B 1 9 ? -19.625 31.906 30.625 1 43.22 9 ALA B CA 1
ATOM 1060 C C . ALA B 1 9 ? -19.094 31.578 29.234 1 43.22 9 ALA B C 1
ATOM 1062 O O . ALA B 1 9 ? -19.844 31.172 28.359 1 43.22 9 ALA B O 1
ATOM 1063 N N . LEU B 1 10 ? -18.078 32.344 28.766 1 41.94 10 LEU B N 1
ATOM 1064 C CA . LEU B 1 10 ? -17.344 31.891 27.578 1 41.94 10 LEU B CA 1
ATOM 1065 C C . LEU B 1 10 ? -16.938 30.438 27.703 1 41.94 10 LEU B C 1
ATOM 1067 O O . LEU B 1 10 ? -16.125 30.094 28.578 1 41.94 10 LEU B O 1
ATOM 1071 N N . VAL B 1 11 ? -17.828 29.5 27.547 1 39.81 11 VAL B N 1
ATOM 1072 C CA . VAL B 1 11 ? -17.344 28.125 27.406 1 39.81 11 VAL B CA 1
ATOM 1073 C C . VAL B 1 11 ? -16.25 28.062 26.344 1 39.81 11 VAL B C 1
ATOM 1075 O O . VAL B 1 11 ? -16.469 28.406 25.188 1 39.81 11 VAL B O 1
ATOM 1078 N N . LEU B 1 12 ? -15 28.359 26.719 1 39.09 12 LEU B N 1
ATOM 1079 C CA . LEU B 1 12 ? -13.906 27.938 25.859 1 39.09 12 LEU B CA 1
ATOM 1080 C C . LEU B 1 12 ? -14.078 26.5 25.406 1 39.09 12 LEU B C 1
ATOM 1082 O O . LEU B 1 12 ? -14.094 25.578 26.234 1 39.09 12 LEU B O 1
ATOM 1086 N N . ALA B 1 13 ? -14.859 26.266 24.359 1 40.75 13 ALA B N 1
ATOM 1087 C CA . ALA B 1 13 ? -14.758 24.969 23.688 1 40.75 13 ALA B CA 1
ATOM 1088 C C . ALA B 1 13 ? -13.297 24.547 23.516 1 40.75 13 ALA B C 1
ATOM 1090 O O . ALA B 1 13 ? -12.516 25.281 22.906 1 40.75 13 ALA B O 1
ATOM 1091 N N . LEU B 1 14 ? -12.695 23.844 24.422 1 40.19 14 LEU B N 1
ATOM 1092 C CA . LEU B 1 14 ? -11.469 23.094 24.156 1 40.19 14 LEU B CA 1
ATOM 1093 C C . LEU B 1 14 ? -11.531 22.422 22.797 1 40.19 14 LEU B C 1
ATOM 1095 O O . LEU B 1 14 ? -12.43 21.625 22.531 1 40.19 14 LEU B O 1
ATOM 1099 N N . THR B 1 15 ? -11.219 23.141 21.656 1 44.56 15 THR B N 1
ATOM 1100 C CA . THR B 1 15 ? -10.812 22.516 20.391 1 44.56 15 THR B CA 1
ATOM 1101 C C . THR B 1 15 ? -9.898 21.328 20.656 1 44.56 15 THR B C 1
ATOM 1103 O O . THR B 1 15 ? -8.867 21.453 21.312 1 44.56 15 THR B O 1
ATOM 1106 N N . GLY B 1 16 ? -10.305 20.203 21.188 1 41.59 16 GLY B N 1
ATOM 1107 C CA . GLY B 1 16 ? -9.438 19.047 21.312 1 41.59 16 GLY B CA 1
ATOM 1108 C C . GLY B 1 16 ? -8.336 19 20.266 1 41.59 16 GLY B C 1
ATOM 1109 O O . GLY B 1 16 ? -8.523 19.484 19.141 1 41.59 16 GLY B O 1
ATOM 1110 N N . CYS B 1 17 ? -6.902 18.984 20.609 1 45.62 17 CYS B N 1
ATOM 1111 C CA . CYS B 1 17 ? -5.559 19 20.047 1 45.62 17 CYS B CA 1
ATOM 1112 C C . CYS B 1 17 ? -5.422 17.922 18.969 1 45.62 17 CYS B C 1
ATOM 1114 O O . CYS B 1 17 ? -4.367 17.297 18.844 1 45.62 17 CYS B O 1
ATOM 1116 N N . GLY B 1 18 ? -6.441 17.234 18.453 1 52.62 18 GLY B N 1
ATOM 1117 C CA . GLY B 1 18 ? -6.188 16.156 17.5 1 52.62 18 GLY B CA 1
ATOM 1118 C C . GLY B 1 18 ? -5.508 16.625 16.234 1 52.62 18 GLY B C 1
ATOM 1119 O O . GLY B 1 18 ? -5.453 17.828 15.969 1 52.62 18 GLY B O 1
ATOM 1120 N N . ALA B 1 19 ? -4.613 15.75 15.555 1 60.84 19 ALA B N 1
ATOM 1121 C CA . ALA B 1 19 ? -3.951 16.062 14.289 1 60.84 19 ALA B CA 1
ATOM 1122 C C . ALA B 1 19 ? -4.926 16.703 13.312 1 60.84 19 ALA B C 1
ATOM 1124 O O . ALA B 1 19 ? -6.102 16.344 13.258 1 60.84 19 ALA B O 1
ATOM 1125 N N . PRO B 1 20 ? -4.645 17.969 12.766 1 69.44 20 PRO B N 1
ATOM 1126 C CA . PRO B 1 20 ? -5.504 18.547 11.727 1 69.44 20 PRO B CA 1
ATOM 1127 C C . PRO B 1 20 ? -5.988 17.5 10.719 1 69.44 20 PRO B C 1
ATOM 1129 O O . PRO B 1 20 ? -5.203 16.672 10.25 1 69.44 20 PRO B O 1
ATOM 1132 N N . VAL B 1 21 ? -7.23 17.359 10.609 1 85.75 21 VAL B N 1
ATOM 1133 C CA . VAL B 1 21 ? -7.867 16.453 9.664 1 85.75 21 VAL B CA 1
ATOM 1134 C C . VAL B 1 21 ? -8.008 17.125 8.305 1 85.75 21 VAL B C 1
ATOM 1136 O O . VAL B 1 21 ? -8.477 18.266 8.211 1 85.75 21 VAL B O 1
ATOM 1139 N N . VAL B 1 22 ? -7.418 16.531 7.348 1 94.31 22 VAL B N 1
ATOM 1140 C CA . VAL B 1 22 ? -7.617 16.953 5.965 1 94.31 22 VAL B CA 1
ATOM 1141 C C . VAL B 1 22 ? -8.703 16.109 5.312 1 94.31 22 VAL B C 1
ATOM 1143 O O . VAL B 1 22 ? -8.586 14.883 5.23 1 94.31 22 VAL B O 1
ATOM 1146 N N . ALA B 1 23 ? -9.758 16.734 4.918 1 95.94 23 ALA B N 1
ATOM 1147 C CA . ALA B 1 23 ? -10.836 16.031 4.234 1 95.94 23 ALA B CA 1
ATOM 1148 C C . ALA B 1 23 ? -10.688 16.125 2.721 1 95.94 23 ALA B C 1
ATOM 1150 O O . ALA B 1 23 ? -10.391 17.203 2.191 1 95.94 23 ALA B O 1
ATOM 1151 N N . VAL B 1 24 ? -10.852 14.969 2.082 1 96.88 24 VAL B N 1
ATOM 1152 C CA . VAL B 1 24 ? -10.781 14.992 0.625 1 96.88 24 VAL B CA 1
ATOM 1153 C C . VAL B 1 24 ? -11.953 14.195 0.041 1 96.88 24 VAL B C 1
ATOM 1155 O O . VAL B 1 24 ? -12.453 13.266 0.673 1 96.88 24 VAL B O 1
ATOM 1158 N N . ALA B 1 25 ? -12.406 14.617 -1.12 1 96.75 25 ALA B N 1
ATOM 1159 C CA . ALA B 1 25 ? -13.438 13.984 -1.934 1 96.75 25 ALA B CA 1
ATOM 1160 C C . ALA B 1 25 ? -12.992 13.867 -3.391 1 96.75 25 ALA B C 1
ATOM 1162 O O . ALA B 1 25 ? -12 14.484 -3.795 1 96.75 25 ALA B O 1
ATOM 1163 N N . PRO B 1 26 ? -13.648 12.969 -4.141 1 96.19 26 PRO B N 1
ATOM 1164 C CA . PRO B 1 26 ? -13.273 12.898 -5.555 1 96.19 26 PRO B CA 1
ATOM 1165 C C . PRO B 1 26 ? -13.227 14.273 -6.219 1 96.19 26 PRO B C 1
ATOM 1167 O O . PRO B 1 26 ? -14.117 15.094 -6.008 1 96.19 26 PRO B O 1
ATOM 1170 N N . GLY B 1 27 ? -12.156 14.516 -6.965 1 94.56 27 GLY B N 1
ATOM 1171 C CA . GLY B 1 27 ? -12.008 15.773 -7.68 1 94.56 27 GLY B CA 1
ATOM 1172 C C . GLY B 1 27 ? -11.406 16.875 -6.828 1 94.56 27 GLY B C 1
ATOM 1173 O O . GLY B 1 27 ? -11.414 18.047 -7.219 1 94.56 27 GLY B O 1
ATOM 1174 N N . PHE B 1 28 ? -10.852 16.531 -5.719 1 96.75 28 PHE B N 1
ATOM 1175 C CA . PHE B 1 28 ? -10.266 17.547 -4.852 1 96.75 28 PHE B CA 1
ATOM 1176 C C . PHE B 1 28 ? -9.047 18.188 -5.508 1 96.75 28 PHE B C 1
ATOM 1178 O O . PHE B 1 28 ? -8.43 17.594 -6.395 1 96.75 28 PHE B O 1
ATOM 1185 N N . THR B 1 29 ? -8.773 19.422 -5.062 1 96.5 29 THR B N 1
ATOM 1186 C CA . THR B 1 29 ? -7.543 20.094 -5.473 1 96.5 29 THR B CA 1
ATOM 1187 C C . THR B 1 29 ? -6.359 19.609 -4.633 1 96.5 29 THR B C 1
ATOM 1189 O O . THR B 1 29 ? -6.523 19.281 -3.457 1 96.5 29 THR B O 1
ATOM 1192 N N . PRO B 1 30 ? -5.188 19.547 -5.254 1 98 30 PRO B N 1
ATOM 1193 C CA . PRO B 1 30 ? -4.012 19.078 -4.516 1 98 30 PRO B CA 1
ATOM 1194 C C . PRO B 1 30 ? -3.814 19.812 -3.189 1 98 30 PRO B C 1
ATOM 1196 O O . PRO B 1 30 ? -4.043 21.016 -3.105 1 98 30 PRO B O 1
ATOM 1199 N N . VAL B 1 31 ? -3.359 19.047 -2.217 1 97 31 VAL B N 1
ATOM 1200 C CA . VAL B 1 31 ? -3.121 19.562 -0.872 1 97 31 VAL B CA 1
ATOM 1201 C C . VAL B 1 31 ? -1.651 19.375 -0.502 1 97 31 VAL B C 1
ATOM 1203 O O . VAL B 1 31 ? -1.073 18.312 -0.74 1 97 31 VAL B O 1
ATOM 1206 N N . MET B 1 32 ? -1.009 20.406 0.036 1 97.88 32 MET B N 1
ATOM 1207 C CA . MET B 1 32 ? 0.359 20.328 0.542 1 97.88 32 MET B CA 1
ATOM 1208 C C . MET B 1 32 ? 0.385 20.438 2.062 1 97.88 32 MET B C 1
ATOM 1210 O O . MET B 1 32 ? -0.048 21.453 2.621 1 97.88 32 MET B O 1
ATOM 1214 N N . LEU B 1 33 ? 0.834 19.375 2.691 1 97.25 33 LEU B N 1
ATOM 1215 C CA . LEU B 1 33 ? 0.997 19.359 4.141 1 97.25 33 LEU B CA 1
ATOM 1216 C C . LEU B 1 33 ? 2.473 19.359 4.523 1 97.25 33 LEU B C 1
ATOM 1218 O O . LEU B 1 33 ? 3.336 19.078 3.684 1 97.25 33 LEU B O 1
ATOM 1222 N N . GLN B 1 34 ? 2.799 19.766 5.727 1 97.19 34 GLN B N 1
ATOM 1223 C CA . GLN B 1 34 ? 4.18 19.797 6.195 1 97.19 34 GLN B CA 1
ATOM 1224 C C . GLN B 1 34 ? 4.266 19.422 7.676 1 97.19 34 GLN B C 1
ATOM 1226 O O . GLN B 1 34 ? 3.258 19.438 8.383 1 97.19 34 GLN B O 1
ATOM 1231 N N . GLY B 1 35 ? 5.414 19.047 8.07 1 97.12 35 GLY B N 1
ATOM 1232 C CA . GLY B 1 35 ? 5.641 18.703 9.469 1 97.12 35 GLY B CA 1
ATOM 1233 C C . GLY B 1 35 ? 7.035 18.172 9.734 1 97.12 35 GLY B C 1
ATOM 1234 O O . GLY B 1 35 ? 7.961 18.422 8.953 1 97.12 35 GLY B O 1
ATOM 1235 N N . ARG B 1 36 ? 7.191 17.594 10.898 1 97.62 36 ARG B N 1
ATOM 1236 C CA . ARG B 1 36 ? 8.43 16.922 11.289 1 97.62 36 ARG B CA 1
ATOM 1237 C C . ARG B 1 36 ? 8.242 15.414 11.336 1 97.62 36 ARG B C 1
ATOM 1239 O O . ARG B 1 36 ? 7.25 14.922 11.883 1 97.62 36 ARG B O 1
ATOM 1246 N N . ALA B 1 37 ? 9.156 14.703 10.648 1 98.12 37 ALA B N 1
ATOM 1247 C CA . ALA B 1 37 ? 9.109 13.242 10.602 1 98.12 37 ALA B CA 1
ATOM 1248 C C . ALA B 1 37 ? 9.688 12.633 11.867 1 98.12 37 ALA B C 1
ATOM 1250 O O . ALA B 1 37 ? 10.195 13.344 12.734 1 98.12 37 ALA B O 1
ATOM 1251 N N . GLY B 1 38 ? 9.547 11.297 11.953 1 97.75 38 GLY B N 1
ATOM 1252 C CA . GLY B 1 38 ? 10.266 10.562 12.977 1 97.75 38 GLY B CA 1
ATOM 1253 C C . GLY B 1 38 ? 9.516 10.492 14.297 1 97.75 38 GLY B C 1
ATOM 1254 O O . GLY B 1 38 ? 8.328 10.797 14.352 1 97.75 38 GLY B O 1
ATOM 1255 N N . GLY B 1 39 ? 10.227 10.062 15.344 1 97.06 39 GLY B N 1
ATOM 1256 C CA . GLY B 1 39 ? 9.734 9.836 16.688 1 97.06 39 GLY B CA 1
ATOM 1257 C C . GLY B 1 39 ? 10.461 8.703 17.406 1 97.06 39 GLY B C 1
ATOM 1258 O O . GLY B 1 39 ? 11.5 8.234 16.922 1 97.06 39 GLY B O 1
ATOM 1259 N N . ARG B 1 40 ? 9.922 8.258 18.516 1 96.06 40 ARG B N 1
ATOM 1260 C CA . ARG B 1 40 ? 10.648 7.312 19.359 1 96.06 40 ARG B CA 1
ATOM 1261 C C . ARG B 1 40 ? 10.023 5.922 19.281 1 96.06 40 ARG B C 1
ATOM 1263 O O . ARG B 1 40 ? 10.586 4.957 19.797 1 96.06 40 ARG B O 1
ATOM 1270 N N . VAL B 1 41 ? 8.883 5.867 18.703 1 97.06 41 VAL B N 1
ATOM 1271 C CA . VAL B 1 41 ? 8.195 4.586 18.594 1 97.06 41 VAL B CA 1
ATOM 1272 C C . VAL B 1 41 ? 8.75 3.791 17.422 1 97.06 41 VAL B C 1
ATOM 1274 O O . VAL B 1 41 ? 8.719 4.258 16.281 1 97.06 41 VAL B O 1
ATOM 1277 N N . ALA B 1 42 ? 9.273 2.633 17.672 1 96.31 42 ALA B N 1
ATOM 1278 C CA . ALA B 1 42 ? 9.68 1.738 16.594 1 96.31 42 ALA B CA 1
ATOM 1279 C C . ALA B 1 42 ? 8.477 1.092 15.93 1 96.31 42 ALA B C 1
ATOM 1281 O O . ALA B 1 42 ? 7.707 0.375 16.578 1 96.31 42 ALA B O 1
ATOM 1282 N N . SER B 1 43 ? 8.32 1.327 14.609 1 93.81 43 SER B N 1
ATOM 1283 C CA . SER B 1 43 ? 7.168 0.786 13.898 1 93.81 43 SER B CA 1
ATOM 1284 C C . SER B 1 43 ? 7.402 -0.663 13.484 1 93.81 43 SER B C 1
ATOM 1286 O O . SER B 1 43 ? 6.457 -1.378 13.148 1 93.81 43 SER B O 1
ATOM 1288 N N . GLY B 1 44 ? 8.758 -1.096 13.57 1 87.19 44 GLY B N 1
ATOM 1289 C CA . GLY B 1 44 ? 9.133 -2.396 13.039 1 87.19 44 GLY B CA 1
ATOM 1290 C C . GLY B 1 44 ? 9.492 -2.357 11.562 1 87.19 44 GLY B C 1
ATOM 1291 O O . GLY B 1 44 ? 10.633 -2.654 11.188 1 87.19 44 GLY B O 1
ATOM 1292 N N . LEU B 1 45 ? 8.562 -2.023 10.688 1 87 45 LEU B N 1
ATOM 1293 C CA . LEU B 1 45 ? 8.797 -2.145 9.25 1 87 45 LEU B CA 1
ATOM 1294 C C . LEU B 1 45 ? 8.898 -0.771 8.602 1 87 45 LEU B C 1
ATOM 1296 O O . LEU B 1 45 ? 9.367 -0.651 7.461 1 87 45 LEU B O 1
ATOM 1300 N N . CYS B 1 46 ? 8.586 0.3 9.312 1 96.94 46 CYS B N 1
ATOM 1301 C CA . CYS B 1 46 ? 8.523 1.603 8.656 1 96.94 46 CYS B CA 1
ATOM 1302 C C . CYS B 1 46 ? 9.305 2.648 9.445 1 96.94 46 CYS B C 1
ATOM 1304 O O . CYS B 1 46 ? 8.922 3.818 9.484 1 96.94 46 CYS B O 1
ATOM 1306 N N . GLY B 1 47 ? 10.391 2.223 10.188 1 97.31 47 GLY B N 1
ATOM 1307 C CA . GLY B 1 47 ? 11.258 3.131 10.914 1 97.31 47 GLY B CA 1
ATOM 1308 C C . GLY B 1 47 ? 10.672 3.59 12.234 1 97.31 47 GLY B C 1
ATOM 1309 O O . GLY B 1 47 ? 9.961 2.836 12.898 1 97.31 47 GLY B O 1
ATOM 1310 N N . TYR B 1 48 ? 11.133 4.789 12.688 1 98.38 48 TYR B N 1
ATOM 1311 C CA . TYR B 1 48 ? 10.695 5.395 13.938 1 98.38 48 TYR B CA 1
ATOM 1312 C C . TYR B 1 48 ? 9.656 6.48 13.688 1 98.38 48 TYR B C 1
ATOM 1314 O O . TYR B 1 48 ? 9.859 7.359 12.852 1 98.38 48 TYR B O 1
ATOM 1322 N N . ILE B 1 49 ? 8.523 6.367 14.383 1 97.88 49 ILE B N 1
ATOM 1323 C CA . ILE B 1 49 ? 7.387 7.254 14.156 1 97.88 49 ILE B CA 1
ATOM 1324 C C . ILE B 1 49 ? 6.953 7.875 15.484 1 97.88 49 ILE B C 1
ATOM 1326 O O . ILE B 1 49 ? 7.441 7.488 16.547 1 97.88 49 ILE B O 1
ATOM 1330 N N . GLY B 1 50 ? 6.129 8.875 15.344 1 95.81 50 GLY B N 1
ATOM 1331 C CA . GLY B 1 50 ? 5.52 9.438 16.547 1 95.81 50 GLY B CA 1
ATOM 1332 C C . GLY B 1 50 ? 4.48 8.523 17.156 1 95.81 50 GLY B C 1
ATOM 1333 O O . GLY B 1 50 ? 4.004 7.582 16.516 1 95.81 50 GLY B O 1
ATOM 1334 N N . ARG B 1 51 ? 4.117 8.797 18.438 1 95.25 51 ARG B N 1
ATOM 1335 C CA . ARG B 1 51 ? 3.047 8.07 19.109 1 95.25 51 ARG B CA 1
ATOM 1336 C C . ARG B 1 51 ? 1.695 8.359 18.469 1 95.25 51 ARG B C 1
ATOM 1338 O O . ARG B 1 51 ? 0.808 7.508 18.453 1 95.25 51 ARG B O 1
ATOM 1345 N N . ARG B 1 52 ? 1.596 9.594 18.016 1 95.69 52 ARG B N 1
ATOM 1346 C CA . ARG B 1 52 ? 0.403 10.031 17.297 1 95.69 52 ARG B CA 1
ATOM 1347 C C . ARG B 1 52 ? 0.707 10.258 15.82 1 95.69 52 ARG B C 1
ATOM 1349 O O . ARG B 1 52 ? 1.842 10.57 15.453 1 95.69 52 ARG B O 1
ATOM 1356 N N . PRO B 1 53 ? -0.323 10.078 14.969 1 97.44 53 PRO B N 1
ATOM 1357 C CA . PRO B 1 53 ? -0.085 10.352 13.555 1 97.44 53 PRO B CA 1
ATOM 1358 C C . PRO B 1 53 ? 0.308 11.805 13.289 1 97.44 53 PRO B C 1
ATOM 1360 O O . PRO B 1 53 ? -0.123 12.703 14.008 1 97.44 53 PRO B O 1
ATOM 1363 N N . ASN B 1 54 ? 1.104 11.945 12.195 1 97.44 54 ASN B N 1
ATOM 1364 C CA . ASN B 1 54 ? 1.427 13.305 11.773 1 97.44 54 ASN B CA 1
ATOM 1365 C C . ASN B 1 54 ? 0.206 14.016 11.195 1 97.44 54 ASN B C 1
ATOM 1367 O O . ASN B 1 54 ? 0.034 15.219 11.398 1 97.44 54 ASN B O 1
ATOM 1371 N N . HIS B 1 55 ? -0.574 13.297 10.398 1 97.75 55 HIS B N 1
ATOM 1372 C CA . HIS B 1 55 ? -1.805 13.805 9.805 1 97.75 55 HIS B CA 1
ATOM 1373 C C . HIS B 1 55 ? -2.898 12.742 9.805 1 97.75 55 HIS B C 1
ATOM 1375 O O . HIS B 1 55 ? -2.609 11.547 9.867 1 97.75 55 HIS B O 1
ATOM 1381 N N . ARG B 1 56 ? -4.09 13.211 9.82 1 97.31 56 ARG B N 1
ATOM 1382 C CA . ARG B 1 56 ? -5.254 12.367 9.578 1 97.31 56 ARG B CA 1
ATOM 1383 C C . ARG B 1 56 ? -5.996 12.797 8.32 1 97.31 56 ARG B C 1
ATOM 1385 O O . ARG B 1 56 ? -6.246 13.992 8.125 1 97.31 56 ARG B O 1
ATOM 1392 N N . LEU B 1 57 ? -6.207 11.844 7.465 1 97.75 57 LEU B N 1
ATOM 1393 C CA . LEU B 1 57 ? -6.91 12.078 6.211 1 97.75 57 LEU B CA 1
ATOM 1394 C C . LEU B 1 57 ? -8.305 11.453 6.242 1 97.75 57 LEU B C 1
ATOM 1396 O O . LEU B 1 57 ? -8.453 10.266 6.543 1 97.75 57 LEU B O 1
ATOM 1400 N N . GLN B 1 58 ? -9.305 12.266 6.055 1 98 58 GLN B N 1
ATOM 1401 C CA . GLN B 1 58 ? -10.672 11.773 5.91 1 98 58 GLN B CA 1
ATOM 1402 C C . GLN B 1 58 ? -11.086 11.719 4.441 1 98 58 GLN B C 1
ATOM 1404 O O . GLN B 1 58 ? -11.227 12.766 3.795 1 98 58 GLN B O 1
ATOM 1409 N N . VAL B 1 59 ? -11.211 10.57 3.904 1 97.88 59 VAL B N 1
ATOM 1410 C CA . VAL B 1 59 ? -11.695 10.352 2.545 1 97.88 59 VAL B CA 1
ATOM 1411 C C . VAL B 1 59 ? -13.211 10.164 2.561 1 97.88 59 VAL B C 1
ATOM 1413 O O . VAL B 1 59 ? -13.703 9.133 3.012 1 97.88 59 VAL B O 1
ATOM 1416 N N . SER B 1 60 ? -13.922 11.117 2.043 1 97.38 60 SER B N 1
ATOM 1417 C CA . SER B 1 60 ? -15.367 11.18 2.223 1 97.38 60 SER B CA 1
ATOM 1418 C C . SER B 1 60 ? -16.078 10.227 1.267 1 97.38 60 SER B C 1
ATOM 1420 O O . SER B 1 60 ? -17.203 9.797 1.537 1 97.38 60 SER B O 1
ATOM 1422 N N . ALA B 1 61 ? -15.555 10 0.156 1 97.56 61 ALA B N 1
ATOM 1423 C CA . ALA B 1 61 ? -16.016 9.055 -0.858 1 97.56 61 ALA B CA 1
ATOM 1424 C C . ALA B 1 61 ? -14.836 8.383 -1.561 1 97.56 61 ALA B C 1
ATOM 1426 O O . ALA B 1 61 ? -13.734 8.945 -1.61 1 97.56 61 ALA B O 1
ATOM 1427 N N . ASP B 1 62 ? -15.117 7.188 -2.033 1 96.06 62 ASP B N 1
ATOM 1428 C CA . ASP B 1 62 ? -14.047 6.438 -2.682 1 96.06 62 ASP B CA 1
ATOM 1429 C C . ASP B 1 62 ? -13.32 7.301 -3.711 1 96.06 62 ASP B C 1
ATOM 1431 O O . ASP B 1 62 ? -13.953 8.039 -4.465 1 96.06 62 ASP B O 1
ATOM 1435 N N . LEU B 1 63 ? -12.016 7.211 -3.721 1 96.44 63 LEU B N 1
ATOM 1436 C CA . LEU B 1 63 ? -11.18 7.82 -4.75 1 96.44 63 LEU B CA 1
ATOM 1437 C C . LEU B 1 63 ? -10.641 6.766 -5.715 1 96.44 63 LEU B C 1
ATOM 1439 O O . LEU B 1 63 ? -9.906 5.863 -5.305 1 96.44 63 LEU B O 1
ATOM 1443 N N . ASP B 1 64 ? -10.977 6.949 -7 1 93.44 64 ASP B N 1
ATOM 1444 C CA . ASP B 1 64 ? -10.461 5.988 -7.977 1 93.44 64 ASP B CA 1
ATOM 1445 C C . ASP B 1 64 ? -8.938 6.027 -8.039 1 93.44 64 ASP B C 1
ATOM 1447 O O . ASP B 1 64 ? -8.297 5.023 -8.359 1 93.44 64 ASP B O 1
ATOM 1451 N N . TYR B 1 65 ? -8.516 7.238 -7.789 1 95.31 65 TYR B N 1
ATOM 1452 C CA . TYR B 1 65 ? -7.07 7.426 -7.773 1 95.31 65 TYR B CA 1
ATOM 1453 C C . TYR B 1 65 ? -6.684 8.609 -6.895 1 95.31 65 TYR B C 1
ATOM 1455 O O . TYR B 1 65 ? -7.324 9.664 -6.945 1 95.31 65 TYR B O 1
ATOM 1463 N N . ALA B 1 66 ? -5.664 8.43 -6.137 1 97.56 66 ALA B N 1
ATOM 1464 C CA . ALA B 1 66 ? -4.941 9.484 -5.438 1 97.56 66 ALA B CA 1
ATOM 1465 C C . ALA B 1 66 ? -3.51 9.055 -5.125 1 97.56 66 ALA B C 1
ATOM 1467 O O . ALA B 1 66 ? -3.174 7.875 -5.215 1 97.56 66 ALA B O 1
ATOM 1468 N N . LYS B 1 67 ? -2.6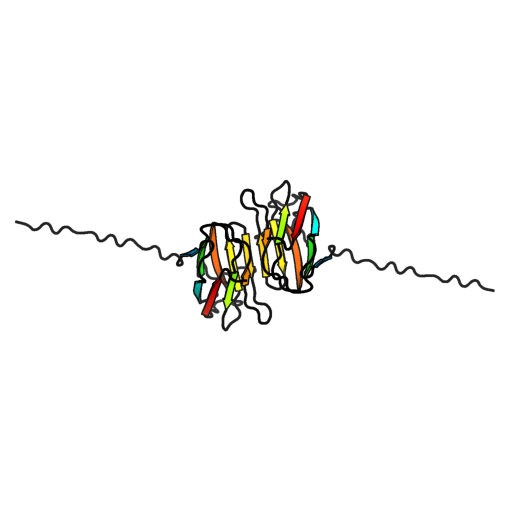86 10.008 -4.859 1 98.12 67 LYS B N 1
ATOM 1469 C CA . LYS B 1 67 ? -1.276 9.773 -4.562 1 98.12 67 LYS B CA 1
ATOM 1470 C C . LYS B 1 67 ? -0.819 10.609 -3.369 1 98.12 67 LYS B C 1
ATOM 1472 O O . LYS B 1 67 ? -1.168 11.781 -3.26 1 98.12 67 LYS B O 1
ATOM 1477 N N . LEU B 1 68 ? -0.138 9.977 -2.428 1 98.62 68 LEU B N 1
ATOM 1478 C CA . LEU B 1 68 ? 0.654 10.641 -1.398 1 98.62 68 LEU B CA 1
ATOM 1479 C C . LEU B 1 68 ? 2.143 10.562 -1.722 1 98.62 68 LEU B C 1
ATOM 1481 O O . LEU B 1 68 ? 2.65 9.5 -2.072 1 98.62 68 LEU B O 1
ATOM 1485 N N . ARG B 1 69 ? 2.773 11.648 -1.637 1 98.56 69 ARG B N 1
ATOM 1486 C CA . ARG B 1 69 ? 4.211 11.719 -1.866 1 98.56 69 ARG B CA 1
ATOM 1487 C C . ARG B 1 69 ? 4.898 12.562 -0.796 1 98.56 69 ARG B C 1
ATOM 1489 O O . ARG B 1 69 ? 4.516 13.711 -0.566 1 98.56 69 ARG B O 1
ATOM 1496 N N . VAL B 1 70 ? 5.914 11.992 -0.149 1 98.75 70 VAL B N 1
ATOM 1497 C CA . VAL B 1 70 ? 6.59 12.742 0.906 1 98.75 70 VAL B CA 1
ATOM 1498 C C . VAL B 1 70 ? 8 13.109 0.457 1 98.75 70 VAL B C 1
ATOM 1500 O O . VAL B 1 70 ? 8.758 12.242 0.005 1 98.75 70 VAL B O 1
ATOM 1503 N N . THR B 1 71 ? 8.289 14.375 0.514 1 98.5 71 THR B N 1
ATOM 1504 C CA . THR B 1 71 ? 9.625 14.875 0.206 1 98.5 71 THR B CA 1
ATOM 1505 C C . THR B 1 71 ? 10.289 15.461 1.45 1 98.5 71 THR B C 1
ATOM 1507 O O . THR B 1 71 ? 9.625 16.109 2.258 1 98.5 71 THR B O 1
ATOM 1510 N N . SER B 1 72 ? 11.539 15.219 1.546 1 98.56 72 SER B N 1
ATOM 1511 C CA . SER B 1 72 ? 12.344 15.68 2.674 1 98.56 72 SER B CA 1
ATOM 1512 C C . SER B 1 72 ? 13.82 15.773 2.303 1 98.56 72 SER B C 1
ATOM 1514 O O . SER B 1 72 ? 14.289 15.047 1.423 1 98.56 72 SER B O 1
ATOM 1516 N N . PRO B 1 73 ? 14.602 16.766 2.959 1 97.12 73 PRO B N 1
ATOM 1517 C CA . PRO B 1 73 ? 16.047 16.797 2.734 1 97.12 73 PRO B CA 1
ATOM 1518 C C . PRO B 1 73 ? 16.75 15.555 3.291 1 97.12 73 PRO B C 1
ATOM 1520 O O . PRO B 1 73 ? 17.922 15.32 2.982 1 97.12 73 PRO B O 1
ATOM 1523 N N . ALA B 1 74 ? 16.094 14.773 4.102 1 97.75 74 ALA B N 1
ATOM 1524 C CA . ALA B 1 74 ? 16.625 13.547 4.68 1 97.75 74 ALA B CA 1
ATOM 1525 C C . ALA B 1 74 ? 15.789 12.336 4.27 1 97.75 74 ALA B C 1
ATOM 1527 O O . ALA B 1 74 ? 14.727 12.484 3.648 1 97.75 74 ALA B O 1
ATOM 1528 N N . VAL B 1 75 ? 16.344 11.133 4.559 1 97.38 75 VAL B N 1
ATOM 1529 C CA . VAL B 1 75 ? 15.594 9.922 4.277 1 97.38 75 VAL B CA 1
ATOM 1530 C C . VAL B 1 75 ? 14.391 9.828 5.215 1 97.38 75 VAL B C 1
ATOM 1532 O O . VAL B 1 75 ? 14.547 9.844 6.441 1 97.38 75 VAL B O 1
ATOM 1535 N N . VAL B 1 76 ? 13.125 9.719 4.645 1 98.56 76 VAL B N 1
ATOM 1536 C CA . VAL B 1 76 ? 11.922 9.531 5.453 1 98.56 76 VAL B CA 1
ATOM 1537 C C . VAL B 1 76 ? 11.055 8.438 4.84 1 98.56 76 VAL B C 1
ATOM 1539 O O . VAL B 1 76 ? 11.188 8.117 3.656 1 98.56 76 VAL B O 1
ATOM 1542 N N . THR B 1 77 ? 10.172 7.816 5.66 1 98.56 77 THR B N 1
ATOM 1543 C CA . THR B 1 77 ? 9.234 6.785 5.238 1 98.56 77 THR B CA 1
ATOM 1544 C C . THR B 1 77 ? 7.793 7.273 5.375 1 98.56 77 THR B C 1
ATOM 1546 O O . THR B 1 77 ? 7.535 8.289 6.023 1 98.56 77 THR B O 1
ATOM 1549 N N . LEU B 1 78 ? 6.887 6.68 4.68 1 98.81 78 LEU B N 1
ATOM 1550 C CA . LEU B 1 78 ? 5.461 6.98 4.727 1 98.81 78 LEU B CA 1
ATOM 1551 C C . LEU B 1 78 ? 4.664 5.766 5.184 1 98.81 78 LEU B C 1
ATOM 1553 O O . LEU B 1 78 ? 4.625 4.746 4.488 1 98.81 78 LEU B O 1
ATOM 1557 N N . TRP B 1 79 ? 4.121 5.816 6.344 1 98.62 79 TRP B N 1
ATOM 1558 C CA . TRP B 1 79 ? 3.277 4.777 6.926 1 98.62 79 TRP B CA 1
ATOM 1559 C C . TRP B 1 79 ? 1.815 5.207 6.945 1 98.62 79 TRP B C 1
ATOM 1561 O O . TRP B 1 79 ? 1.455 6.172 7.625 1 98.62 79 TRP B O 1
ATOM 1571 N N . VAL B 1 80 ? 0.975 4.484 6.156 1 98.62 80 VAL B N 1
ATOM 1572 C CA . VAL B 1 80 ? -0.447 4.797 6.062 1 98.62 80 VAL B CA 1
ATOM 1573 C C . VAL B 1 80 ? -1.268 3.664 6.68 1 98.62 80 VAL B C 1
ATOM 1575 O O . VAL B 1 80 ? -1.113 2.502 6.301 1 98.62 80 VAL B O 1
ATOM 1578 N N . LYS B 1 81 ? -2.061 3.945 7.656 1 97.81 81 LYS B N 1
ATOM 1579 C CA . LYS B 1 81 ? -3.031 3.025 8.234 1 97.81 81 LYS B CA 1
ATOM 1580 C C . LYS B 1 81 ? -4.457 3.434 7.883 1 97.81 81 LYS B C 1
ATOM 1582 O O . LYS B 1 81 ? -4.914 4.516 8.258 1 97.81 81 LYS B O 1
ATOM 1587 N N . GLY B 1 82 ? -5.066 2.594 7.121 1 97.75 82 GLY B N 1
ATOM 1588 C CA . GLY B 1 82 ? -6.422 2.883 6.672 1 97.75 82 GLY B CA 1
ATOM 1589 C C . GLY B 1 82 ? -7.379 1.728 6.891 1 97.75 82 GLY B C 1
ATOM 1590 O O . GLY B 1 82 ? -7.012 0.71 7.48 1 97.75 82 GLY B O 1
ATOM 1591 N N . PRO B 1 83 ? -8.602 1.903 6.402 1 97.19 83 PRO B N 1
ATOM 1592 C CA . PRO B 1 83 ? -9.641 0.901 6.641 1 97.19 83 PRO B CA 1
ATOM 1593 C C . PRO B 1 83 ? -9.312 -0.454 6.023 1 97.19 83 PRO B C 1
ATOM 1595 O O . PRO B 1 83 ? -9.781 -1.488 6.5 1 97.19 83 PRO B O 1
ATOM 1598 N N . ASP B 1 84 ? -8.469 -0.452 4.902 1 95.56 84 ASP B N 1
ATOM 1599 C CA . ASP B 1 84 ? -8.258 -1.71 4.191 1 95.56 84 ASP B CA 1
ATOM 1600 C C . ASP B 1 84 ? -6.863 -2.268 4.453 1 95.56 84 ASP B C 1
ATOM 1602 O O . ASP B 1 84 ? -6.43 -3.211 3.787 1 95.56 84 ASP B O 1
ATOM 1606 N N . GLY B 1 85 ? -6.105 -1.607 5.34 1 96.5 85 GLY B N 1
ATOM 1607 C CA . GLY B 1 85 ? -4.805 -2.199 5.621 1 96.5 85 GLY B CA 1
ATOM 1608 C C . GLY B 1 85 ? -3.768 -1.18 6.051 1 96.5 85 GLY B C 1
ATOM 1609 O O . GLY B 1 85 ? -4.109 -0.072 6.469 1 96.5 85 GLY B O 1
ATOM 1610 N N . VAL B 1 86 ? -2.502 -1.65 6.102 1 97.62 86 VAL B N 1
ATOM 1611 C CA . VAL B 1 86 ? -1.342 -0.837 6.453 1 97.62 86 VAL B CA 1
ATOM 1612 C C . VAL B 1 86 ? -0.323 -0.87 5.316 1 97.62 86 VAL B C 1
ATOM 1614 O O . VAL B 1 86 ? -0.096 -1.919 4.711 1 97.62 86 VAL B O 1
ATOM 1617 N N . PHE B 1 87 ? 0.214 0.304 5.047 1 97.94 87 PHE B N 1
ATOM 1618 C CA . PHE B 1 87 ? 1.125 0.459 3.92 1 97.94 87 PHE B CA 1
ATOM 1619 C C . PHE B 1 87 ? 2.369 1.239 4.332 1 97.94 87 PHE B C 1
ATOM 1621 O O . PHE B 1 87 ? 2.268 2.363 4.828 1 97.94 87 PHE B O 1
ATOM 1628 N N . CYS B 1 88 ? 3.512 0.636 4.168 1 98.44 88 CYS B N 1
ATOM 1629 C CA . CYS B 1 88 ? 4.781 1.311 4.418 1 98.44 88 CYS B CA 1
ATOM 1630 C C . CYS B 1 88 ? 5.562 1.495 3.123 1 98.44 88 CYS B C 1
ATOM 1632 O O . CYS B 1 88 ? 5.938 0.517 2.473 1 98.44 88 CYS B O 1
ATOM 1634 N N . ALA B 1 89 ? 5.742 2.73 2.762 1 98.44 89 ALA B N 1
ATOM 1635 C CA . ALA B 1 89 ? 6.52 3.076 1.573 1 98.44 89 ALA B CA 1
ATOM 1636 C C . ALA B 1 89 ? 7.855 3.705 1.955 1 98.44 89 ALA B C 1
ATOM 1638 O O . ALA B 1 89 ? 7.93 4.504 2.893 1 98.44 89 ALA B O 1
ATOM 1639 N N . THR B 1 90 ? 8.883 3.334 1.228 1 97.88 90 THR B N 1
ATOM 1640 C CA . THR B 1 90 ? 10.234 3.875 1.383 1 97.88 90 THR B CA 1
ATOM 1641 C C . THR B 1 90 ? 10.727 4.477 0.071 1 97.88 90 THR B C 1
ATOM 1643 O O . THR B 1 90 ? 10.203 4.164 -1 1 97.88 90 THR B O 1
ATOM 1646 N N . PRO B 1 91 ? 11.641 5.438 0.227 1 97.44 91 PRO B N 1
ATOM 1647 C CA . PRO B 1 91 ? 12.203 5.949 -1.025 1 97.44 91 PRO B CA 1
ATOM 1648 C C . PRO B 1 91 ? 13.055 4.914 -1.759 1 97.44 91 PRO B C 1
ATOM 1650 O O . PRO B 1 91 ? 13.586 3.992 -1.134 1 97.44 91 PRO B O 1
ATOM 1653 N N . ILE B 1 92 ? 13.023 5.027 -3.039 1 95.25 92 ILE B N 1
ATOM 1654 C CA . ILE B 1 92 ? 13.883 4.188 -3.865 1 95.25 92 ILE B CA 1
ATOM 1655 C C . ILE B 1 92 ? 14.703 5.059 -4.812 1 95.25 92 ILE B C 1
ATOM 1657 O O . ILE B 1 92 ? 14.156 5.715 -5.699 1 95.25 92 ILE B O 1
ATOM 1661 N N . GLN B 1 93 ? 16.047 4.988 -4.621 1 91.88 93 GLN B N 1
ATOM 1662 C CA . GLN B 1 93 ? 16.953 5.832 -5.398 1 91.88 93 GLN B CA 1
ATOM 1663 C C . GLN B 1 93 ? 16.531 7.297 -5.328 1 91.88 93 GLN B C 1
ATOM 1665 O O . GLN B 1 93 ? 16.438 7.871 -4.238 1 91.88 93 GLN B O 1
ATOM 1670 N N . THR B 1 94 ? 16.094 7.977 -6.434 1 92.25 94 THR B N 1
ATOM 1671 C CA . THR B 1 94 ? 15.75 9.398 -6.441 1 92.25 94 THR B CA 1
ATOM 1672 C C . THR B 1 94 ? 14.25 9.602 -6.301 1 92.25 94 THR B C 1
ATOM 1674 O O . THR B 1 94 ? 13.773 10.734 -6.234 1 92.25 94 THR B O 1
ATOM 1677 N N . ARG B 1 95 ? 13.586 8.523 -6.195 1 94.81 95 ARG B N 1
ATOM 1678 C CA . ARG B 1 95 ? 12.133 8.617 -6.074 1 94.81 95 ARG B CA 1
ATOM 1679 C C . ARG B 1 95 ? 11.703 8.68 -4.613 1 94.81 95 ARG B C 1
ATOM 1681 O O . ARG B 1 95 ? 12.008 7.773 -3.834 1 94.81 95 ARG B O 1
ATOM 1688 N N . PRO B 1 96 ? 10.984 9.734 -4.18 1 97.88 96 PRO B N 1
ATOM 1689 C CA . PRO B 1 96 ? 10.516 9.836 -2.795 1 97.88 96 PRO B CA 1
ATOM 1690 C C . PRO B 1 96 ? 9.516 8.742 -2.428 1 97.88 96 PRO B C 1
ATOM 1692 O O . PRO B 1 96 ? 8.906 8.133 -3.312 1 97.88 96 PRO B O 1
ATOM 1695 N N . ALA B 1 97 ? 9.406 8.5 -1.054 1 98.38 97 ALA B N 1
ATOM 1696 C CA . ALA B 1 97 ? 8.352 7.594 -0.596 1 98.38 97 ALA B CA 1
ATOM 1697 C C . ALA B 1 97 ? 6.977 8.07 -1.064 1 98.38 97 ALA B C 1
ATOM 1699 O O . ALA B 1 97 ? 6.652 9.258 -0.951 1 98.38 97 ALA B O 1
ATOM 1700 N N . GLN B 1 98 ? 6.215 7.121 -1.612 1 98.25 98 GLN B N 1
ATOM 1701 C CA . GLN B 1 98 ? 4.902 7.488 -2.129 1 98.25 98 GLN B CA 1
ATOM 1702 C C . GLN B 1 98 ? 3.969 6.281 -2.17 1 98.25 98 GLN B C 1
ATOM 1704 O O . GLN B 1 98 ? 4.426 5.141 -2.258 1 98.25 98 GLN B O 1
ATOM 1709 N N . ILE B 1 99 ? 2.711 6.461 -2.014 1 98.06 99 ILE B N 1
ATOM 1710 C CA . ILE B 1 99 ? 1.622 5.496 -2.139 1 98.06 99 ILE B CA 1
ATOM 1711 C C . ILE B 1 99 ? 0.55 6.047 -3.076 1 98.06 99 ILE B C 1
ATOM 1713 O O . ILE B 1 99 ? 0.106 7.188 -2.92 1 98.06 99 ILE B O 1
ATOM 1717 N N . SER B 1 100 ? 0.218 5.27 -4.09 1 97.19 100 SER B N 1
ATOM 1718 C CA . SER B 1 100 ? -0.801 5.715 -5.035 1 97.19 100 SER B CA 1
ATOM 1719 C C . SER B 1 100 ? -1.808 4.609 -5.328 1 97.19 100 SER B C 1
ATOM 1721 O O . SER B 1 100 ? -1.549 3.436 -5.047 1 97.19 100 SER B O 1
ATOM 1723 N N . GLY B 1 101 ? -2.975 4.988 -5.859 1 96.12 101 GLY B N 1
ATOM 1724 C CA . GLY B 1 101 ? -3.996 4.035 -6.27 1 96.12 101 GLY B CA 1
ATOM 1725 C C . GLY B 1 101 ? -5.375 4.371 -5.73 1 96.12 101 GLY B C 1
ATOM 1726 O O . GLY B 1 101 ? -5.727 5.543 -5.598 1 96.12 101 GLY B O 1
ATOM 1727 N N . TYR B 1 102 ? -6.184 3.322 -5.598 1 94.25 102 TYR B N 1
ATOM 1728 C CA . TYR B 1 102 ? -7.547 3.426 -5.086 1 94.25 102 TYR B CA 1
ATOM 1729 C C . TYR B 1 102 ? -7.547 3.654 -3.58 1 94.25 102 TYR B C 1
ATOM 1731 O O . TYR B 1 102 ? -6.758 3.047 -2.854 1 94.25 102 TYR B O 1
ATOM 1739 N N . TRP B 1 103 ? -8.312 4.574 -3.146 1 96.5 103 TRP B N 1
ATOM 1740 C CA . TRP B 1 103 ? -8.531 4.809 -1.723 1 96.5 103 TRP B CA 1
ATOM 1741 C C . TRP B 1 103 ? -10 4.66 -1.361 1 96.5 103 TRP B C 1
ATOM 1743 O O . TRP B 1 103 ? -10.844 5.438 -1.82 1 96.5 103 TRP B O 1
ATOM 1753 N N . LYS B 1 104 ? -10.305 3.738 -0.527 1 96.25 104 LYS B N 1
ATOM 1754 C CA . LYS B 1 104 ? -11.664 3.566 -0.03 1 96.25 104 LYS B CA 1
ATOM 1755 C C . LYS B 1 104 ? -12.047 4.688 0.934 1 96.25 104 LYS B C 1
ATOM 1757 O O . LYS B 1 104 ? -11.195 5.184 1.68 1 96.25 104 LYS B O 1
ATOM 1762 N N . ALA B 1 105 ? -13.297 5.02 0.919 1 97.44 105 ALA B N 1
ATOM 1763 C CA . ALA B 1 105 ? -13.789 5.984 1.901 1 97.44 105 ALA B CA 1
ATOM 1764 C C . ALA B 1 105 ? -13.438 5.543 3.32 1 97.44 105 ALA B C 1
ATOM 1766 O O . ALA B 1 105 ? -13.531 4.359 3.65 1 97.44 105 ALA B O 1
ATOM 1767 N N . GLY B 1 106 ? -13.102 6.496 4.121 1 97.5 106 GLY B N 1
ATOM 1768 C CA . GLY B 1 106 ? -12.734 6.207 5.5 1 97.5 106 GLY B CA 1
ATOM 1769 C C . GLY B 1 106 ? -11.664 7.133 6.043 1 97.5 106 GLY B C 1
ATOM 1770 O O . GLY B 1 106 ? -11.344 8.148 5.422 1 97.5 106 GLY B O 1
ATOM 1771 N N . THR B 1 107 ? -11.18 6.871 7.199 1 97.81 107 THR B N 1
ATOM 1772 C CA . THR B 1 107 ? -10.18 7.68 7.883 1 97.81 107 THR B CA 1
ATOM 1773 C C . THR B 1 107 ? -8.812 7.008 7.82 1 97.81 107 THR B C 1
ATOM 1775 O O . THR B 1 107 ? -8.695 5.797 8.016 1 97.81 107 THR B O 1
ATOM 1778 N N . TYR B 1 108 ? -7.82 7.746 7.48 1 98.12 108 TYR B N 1
ATOM 1779 C CA . TYR B 1 108 ? -6.449 7.258 7.375 1 98.12 108 TYR B CA 1
ATOM 1780 C C . TYR B 1 108 ? -5.523 8.016 8.312 1 98.12 108 TYR B C 1
ATOM 1782 O O . TYR B 1 108 ? -5.559 9.242 8.375 1 98.12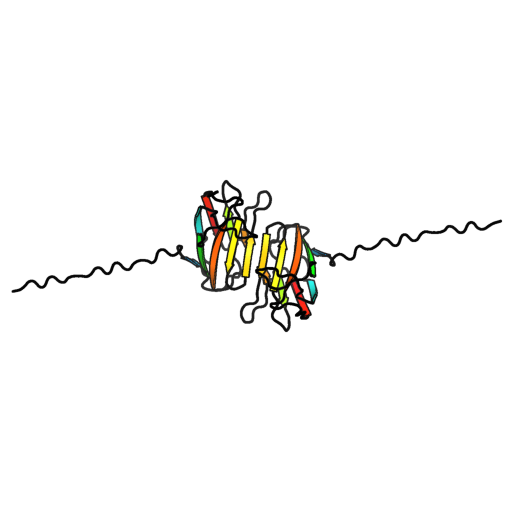 108 TYR B O 1
ATOM 1790 N N . ASP B 1 109 ? -4.684 7.281 9.102 1 98.06 109 ASP B N 1
ATOM 1791 C CA . ASP B 1 109 ? -3.59 7.859 9.875 1 98.06 109 ASP B CA 1
ATOM 1792 C C . ASP B 1 109 ? -2.283 7.824 9.086 1 98.06 109 ASP B C 1
ATOM 1794 O O . ASP B 1 109 ? -1.875 6.766 8.594 1 98.06 109 ASP B O 1
ATOM 1798 N N . LEU B 1 110 ? -1.707 8.977 8.93 1 98.5 110 LEU B N 1
ATOM 1799 C CA . LEU B 1 110 ? -0.457 9.117 8.195 1 98.5 110 LEU B CA 1
ATOM 1800 C C . LEU B 1 110 ? 0.709 9.375 9.141 1 98.5 110 LEU B C 1
ATOM 1802 O O . LEU B 1 110 ? 0.681 10.336 9.922 1 98.5 110 LEU B O 1
ATOM 1806 N N . PHE B 1 111 ? 1.696 8.555 9.094 1 98.12 111 PHE B N 1
ATOM 1807 C CA . PHE B 1 111 ? 2.947 8.727 9.828 1 98.12 111 PHE B CA 1
ATOM 1808 C C . PHE B 1 111 ? 4.109 8.938 8.859 1 98.12 111 PHE B C 1
ATOM 1810 O O . PHE B 1 111 ? 4.215 8.242 7.852 1 98.12 111 PHE B O 1
ATOM 1817 N N . ILE B 1 112 ? 4.883 9.914 9.125 1 98.75 112 ILE B N 1
ATOM 1818 C CA . ILE B 1 112 ? 6.152 10.086 8.43 1 98.75 112 ILE B CA 1
ATOM 1819 C C . ILE B 1 112 ? 7.305 9.703 9.352 1 98.75 112 ILE B C 1
ATOM 1821 O O . ILE B 1 112 ? 7.508 10.328 10.398 1 98.75 112 ILE B O 1
ATOM 1825 N N . GLY B 1 113 ? 8.023 8.688 8.938 1 98.44 113 GLY B N 1
ATOM 1826 C CA . GLY B 1 113 ? 9.023 8.102 9.82 1 98.44 113 GLY B CA 1
ATOM 1827 C C . GLY B 1 113 ? 10.445 8.477 9.438 1 98.44 113 GLY B C 1
ATOM 1828 O O . GLY B 1 113 ? 10.672 9.07 8.383 1 98.44 113 GLY B O 1
ATOM 1829 N N . SER B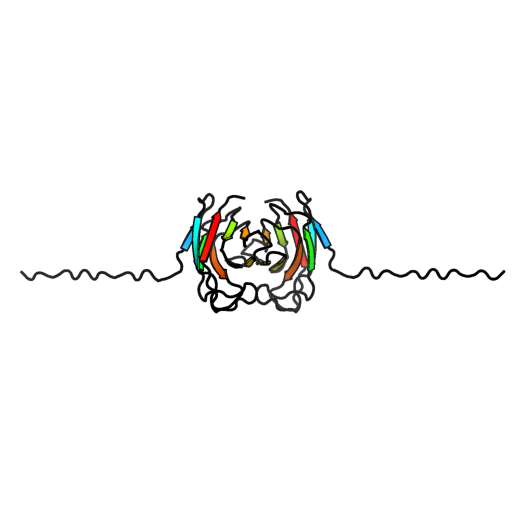 1 114 ? 11.344 8.141 10.305 1 98.19 114 SER B N 1
ATOM 1830 C CA . SER B 1 114 ? 12.781 8.281 10.094 1 98.19 114 SER B CA 1
ATOM 1831 C C . SER B 1 114 ? 13.516 6.98 10.398 1 98.19 114 SER B C 1
ATOM 1833 O O . SER B 1 114 ? 13.016 6.148 11.156 1 98.19 114 SER B O 1
ATOM 1835 N N . PRO B 1 115 ? 14.703 6.805 9.789 1 96.19 115 PRO B N 1
ATOM 1836 C CA . PRO B 1 115 ? 15.414 5.539 9.977 1 96.19 115 PRO B CA 1
ATOM 1837 C C . PRO B 1 115 ? 16.016 5.406 11.375 1 96.19 115 PRO B C 1
ATOM 1839 O O . PRO B 1 115 ? 16.312 4.293 11.82 1 96.19 115 PRO B O 1
ATOM 1842 N N . ALA B 1 116 ? 16.266 6.527 12.102 1 95.38 116 ALA B N 1
ATOM 1843 C CA . ALA B 1 116 ? 16.875 6.496 13.43 1 95.38 116 ALA B CA 1
ATOM 1844 C C . ALA B 1 116 ? 16.016 7.246 14.445 1 95.38 116 ALA B C 1
ATOM 1846 O O . ALA B 1 116 ? 15.305 8.18 14.086 1 95.38 116 ALA B O 1
ATOM 1847 N N . PRO B 1 117 ? 16.141 6.699 15.695 1 93.81 117 PRO B N 1
ATOM 1848 C CA . PRO B 1 117 ? 15.367 7.395 16.719 1 93.81 117 PRO B CA 1
ATOM 1849 C C . PRO B 1 117 ? 15.828 8.836 16.938 1 93.81 117 PRO B C 1
ATOM 1851 O O . PRO B 1 117 ? 17.016 9.125 16.797 1 93.81 117 PRO B O 1
ATOM 1854 N N . ASN B 1 118 ? 14.914 9.734 17.25 1 87.06 118 ASN B N 1
ATOM 1855 C CA . ASN B 1 118 ? 15.156 11.125 17.625 1 87.06 118 ASN B CA 1
ATOM 1856 C C . ASN B 1 118 ? 15.703 11.938 16.469 1 87.06 118 ASN B C 1
ATOM 1858 O O . ASN B 1 118 ? 16.516 12.844 16.656 1 87.06 118 ASN B O 1
ATOM 1862 N N . THR B 1 119 ? 15.719 11.477 15.289 1 93.44 119 THR B N 1
ATOM 1863 C CA . THR B 1 119 ? 15.93 12.242 14.062 1 93.44 119 THR B CA 1
ATOM 1864 C C . THR B 1 119 ? 14.602 12.789 13.539 1 93.44 119 THR B C 1
ATOM 1866 O O . THR B 1 119 ? 13.727 12.031 13.133 1 93.44 119 THR B O 1
ATOM 1869 N N . LEU B 1 120 ? 14.453 14.117 13.547 1 97.19 120 LEU B N 1
ATOM 1870 C CA . LEU B 1 120 ? 13.164 14.734 13.266 1 97.19 120 LEU B CA 1
ATOM 1871 C C . LEU B 1 120 ? 13.266 15.695 12.078 1 97.19 120 LEU B C 1
ATOM 1873 O O . LEU B 1 120 ? 13.008 16.891 12.227 1 97.19 120 LEU B O 1
ATOM 1877 N N . PRO B 1 121 ? 13.609 15.203 10.859 1 98.38 121 PRO B N 1
ATOM 1878 C CA . PRO B 1 121 ? 13.719 16.094 9.711 1 98.38 121 PRO B CA 1
ATOM 1879 C C . PRO B 1 121 ? 12.383 16.703 9.305 1 98.38 121 PRO B C 1
ATOM 1881 O O . PRO B 1 121 ? 11.328 16.109 9.555 1 98.38 121 PRO B O 1
ATOM 1884 N N . ASN B 1 122 ? 12.383 17.906 8.703 1 98.5 122 ASN B N 1
ATOM 1885 C CA . ASN B 1 122 ? 11.195 18.484 8.102 1 98.5 122 ASN B CA 1
ATOM 1886 C C . ASN B 1 122 ? 10.766 17.734 6.848 1 98.5 122 ASN B C 1
ATOM 1888 O O . ASN B 1 122 ? 11.586 17.062 6.215 1 98.5 122 ASN B O 1
ATOM 1892 N N . TYR B 1 123 ? 9.555 17.766 6.512 1 98.62 123 TYR B N 1
ATOM 1893 C CA . TYR B 1 123 ? 9.07 17.156 5.277 1 98.62 123 TYR B CA 1
ATOM 1894 C C . TYR B 1 123 ? 7.93 17.969 4.68 1 98.62 123 TYR B C 1
ATOM 1896 O O . TYR B 1 123 ? 7.332 18.812 5.359 1 98.62 123 TYR B O 1
ATOM 1904 N N . GLN B 1 124 ? 7.676 17.75 3.4 1 98.75 124 GLN B N 1
ATOM 1905 C CA . GLN B 1 124 ? 6.465 18.141 2.678 1 98.75 124 GLN B CA 1
ATOM 1906 C C . GLN B 1 124 ? 5.723 16.906 2.168 1 98.75 124 GLN B C 1
ATOM 1908 O O . GLN B 1 124 ? 6.336 15.977 1.629 1 98.75 124 GLN B O 1
ATOM 1913 N N . LEU B 1 125 ? 4.395 16.859 2.463 1 98.5 125 LEU B N 1
ATOM 1914 C CA . LEU B 1 125 ? 3.523 15.781 2.014 1 98.5 125 LEU B CA 1
ATOM 1915 C C . LEU B 1 125 ? 2.51 16.281 0.993 1 98.5 125 LEU B C 1
ATOM 1917 O O . LEU B 1 125 ? 1.647 17.109 1.322 1 98.5 125 LEU B O 1
ATOM 1921 N N . LEU B 1 126 ? 2.68 15.773 -0.205 1 98.69 126 LEU B N 1
ATOM 1922 C CA . LEU B 1 126 ? 1.759 16.156 -1.272 1 98.69 126 LEU B CA 1
ATOM 1923 C C . LEU B 1 126 ? 0.656 15.109 -1.431 1 98.69 126 LEU B C 1
ATOM 1925 O O . LEU B 1 126 ? 0.935 13.906 -1.507 1 98.69 126 LEU B O 1
ATOM 1929 N N . LEU B 1 127 ? -0.61 15.461 -1.358 1 98.31 127 LEU B N 1
ATOM 1930 C CA . LEU B 1 127 ? -1.786 14.672 -1.718 1 98.31 127 LEU B CA 1
ATOM 1931 C C . LEU B 1 127 ? -2.396 15.18 -3.021 1 98.31 127 LEU B C 1
ATOM 1933 O O . LEU B 1 127 ? -2.771 16.344 -3.127 1 98.31 127 LEU B O 1
ATOM 1937 N N . THR B 1 128 ? -2.479 14.336 -4.016 1 98.19 128 THR B N 1
ATOM 1938 C CA . THR B 1 128 ? -2.926 14.781 -5.332 1 98.19 128 THR B CA 1
ATOM 1939 C C . THR B 1 128 ? -3.674 13.664 -6.055 1 98.19 128 THR B C 1
ATOM 1941 O O . THR B 1 128 ? -3.604 12.5 -5.656 1 98.19 128 THR B O 1
ATOM 1944 N N . THR B 1 129 ? -4.508 14.023 -7.086 1 95.94 129 THR B N 1
ATOM 1945 C CA . THR B 1 129 ? -5.184 13.055 -7.941 1 95.94 129 THR B CA 1
ATOM 1946 C C . THR B 1 129 ? -4.492 12.953 -9.297 1 95.94 129 THR B C 1
ATOM 1948 O O . THR B 1 129 ? -4.941 12.211 -10.172 1 95.94 129 THR B O 1
ATOM 1951 N N . GLU B 1 130 ? -3.451 13.688 -9.352 1 89.5 130 GLU B N 1
ATOM 1952 C CA . GLU B 1 130 ? -2.725 13.672 -10.617 1 89.5 130 GLU B CA 1
ATOM 1953 C C . GLU B 1 130 ? -1.821 12.445 -10.719 1 89.5 130 GLU B C 1
ATOM 1955 O O . GLU B 1 130 ? -1.196 12.039 -9.734 1 89.5 130 GLU B O 1
ATOM 1960 N N . ARG B 1 131 ? -1.733 11.781 -11.859 1 78.38 131 ARG B N 1
ATOM 1961 C CA . ARG B 1 131 ? -0.939 10.578 -12.094 1 78.38 131 ARG B CA 1
ATOM 1962 C C . ARG B 1 131 ? 0.5 10.93 -12.453 1 78.38 131 ARG B C 1
ATOM 1964 O O . ARG B 1 131 ? 0.756 11.984 -13.047 1 78.38 131 ARG B O 1
#